Protein AF-A0AAF6ZH14-F1 (afdb_monomer_lite)

Structure (mmCIF, N/CA/C/O backbone):
data_AF-A0AAF6ZH14-F1
#
_entry.id   AF-A0AAF6ZH14-F1
#
loop_
_atom_site.group_PDB
_atom_site.id
_atom_site.type_symbol
_atom_site.label_atom_id
_atom_site.label_alt_id
_atom_site.label_comp_id
_atom_site.label_asym_id
_atom_site.label_entity_id
_atom_site.label_seq_id
_atom_site.pdbx_PDB_ins_code
_atom_site.Cartn_x
_atom_site.Cartn_y
_atom_site.Cartn_z
_atom_site.occupancy
_atom_site.B_iso_or_equiv
_atom_site.auth_seq_id
_atom_site.auth_comp_id
_atom_site.auth_asym_id
_atom_site.auth_atom_id
_atom_site.pdbx_PDB_model_num
ATOM 1 N N . MET A 1 1 ? -45.387 27.036 -34.573 1.00 41.22 1 MET A N 1
ATOM 2 C CA . MET A 1 1 ? -44.735 26.040 -35.444 1.00 41.22 1 MET A CA 1
ATOM 3 C C . MET A 1 1 ? -43.235 26.209 -35.246 1.00 41.22 1 MET A C 1
ATOM 5 O O . MET A 1 1 ? -42.591 26.925 -35.992 1.00 41.22 1 MET A O 1
ATOM 9 N N . GLU A 1 2 ? -42.782 25.961 -34.019 1.00 45.12 2 GLU A N 1
ATOM 10 C CA . GLU A 1 2 ? -42.168 24.693 -33.563 1.00 45.12 2 GLU A CA 1
ATOM 11 C C . GLU A 1 2 ? -40.644 24.872 -33.610 1.00 45.12 2 GLU A C 1
ATOM 13 O O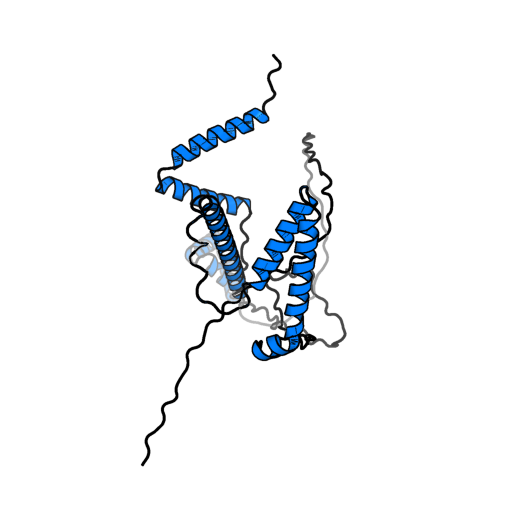 . GLU A 1 2 ? -40.002 24.754 -34.649 1.00 45.12 2 GLU A O 1
ATOM 18 N N . GLY A 1 3 ? -40.114 25.313 -32.466 1.00 43.09 3 GLY A N 1
ATOM 19 C CA . GLY A 1 3 ? -38.703 25.575 -32.231 1.00 43.09 3 GLY A CA 1
ATOM 20 C C . GLY A 1 3 ? -37.950 24.308 -31.832 1.00 43.09 3 GLY A C 1
ATOM 21 O O . GLY A 1 3 ? -38.471 23.427 -31.156 1.00 43.09 3 GLY A O 1
ATOM 22 N N . THR A 1 4 ? -36.693 24.252 -32.250 1.00 56.53 4 THR A N 1
ATOM 23 C CA . THR A 1 4 ? -35.688 23.239 -31.907 1.00 56.53 4 THR A CA 1
ATOM 24 C C . THR A 1 4 ? -35.502 23.057 -30.395 1.00 56.53 4 THR A C 1
ATOM 26 O O . THR A 1 4 ? -35.256 24.055 -29.711 1.00 56.53 4 THR A O 1
ATOM 29 N N . PRO A 1 5 ? -35.475 21.820 -29.861 1.00 56.22 5 PRO A N 1
ATOM 30 C CA . PRO A 1 5 ? -35.006 21.588 -28.503 1.00 56.22 5 PRO A CA 1
ATOM 31 C C . PRO A 1 5 ? -33.485 21.370 -28.463 1.00 56.22 5 PRO A C 1
ATOM 33 O O . PRO A 1 5 ? -32.917 20.526 -29.158 1.00 56.22 5 PRO A O 1
ATOM 36 N N . ALA A 1 6 ? -32.839 22.160 -27.606 1.00 44.19 6 ALA A N 1
ATOM 37 C CA . ALA A 1 6 ? -31.425 22.104 -27.277 1.00 44.19 6 ALA A CA 1
ATOM 38 C C . ALA A 1 6 ? -31.082 20.849 -26.455 1.00 44.19 6 ALA A C 1
ATOM 40 O O . ALA A 1 6 ? -31.742 20.530 -25.465 1.00 44.19 6 ALA A O 1
ATOM 41 N N . ALA A 1 7 ? -30.006 20.163 -26.844 1.00 49.09 7 ALA A N 1
ATOM 42 C CA . ALA A 1 7 ? -29.446 19.037 -26.113 1.00 49.09 7 ALA A CA 1
ATOM 43 C C . ALA A 1 7 ? -28.842 19.507 -24.778 1.00 49.09 7 ALA A C 1
ATOM 45 O O . ALA A 1 7 ? -27.856 20.243 -24.736 1.00 49.09 7 ALA A O 1
ATOM 46 N N . HIS A 1 8 ? -29.448 19.065 -23.678 1.00 49.03 8 HIS A N 1
ATOM 47 C CA . HIS A 1 8 ? -29.004 19.339 -22.319 1.00 49.03 8 HIS A CA 1
ATOM 48 C C . HIS A 1 8 ? -27.893 18.349 -21.935 1.00 49.03 8 HIS A C 1
ATOM 50 O O . HIS A 1 8 ? -28.134 17.159 -21.734 1.00 49.03 8 HIS A O 1
ATOM 56 N N . GLN A 1 9 ? -26.654 18.834 -21.881 1.00 48.19 9 GLN A N 1
ATOM 57 C CA . GLN A 1 9 ? -25.472 18.048 -21.536 1.00 48.19 9 GLN A CA 1
ATOM 58 C C . GLN A 1 9 ? -25.231 18.154 -20.023 1.00 48.19 9 GLN A C 1
ATOM 60 O O . GLN A 1 9 ? -24.859 19.213 -19.522 1.00 48.19 9 GLN A O 1
ATOM 65 N N . GLN A 1 10 ? -25.478 17.074 -19.278 1.00 46.22 10 GLN A N 1
ATOM 66 C CA . GLN A 1 10 ? -25.180 17.028 -17.843 1.00 46.22 10 GLN A CA 1
ATOM 67 C C . GLN A 1 10 ? -23.689 16.728 -17.586 1.00 46.22 10 GLN A C 1
ATOM 69 O O . GLN A 1 10 ? -23.092 15.922 -18.306 1.00 46.22 10 GLN A O 1
ATOM 74 N N . PRO A 1 11 ? -23.068 17.345 -16.561 1.00 46.84 11 PRO A N 1
ATOM 75 C CA . PRO A 1 11 ? -21.650 17.178 -16.263 1.00 46.84 11 PRO A CA 1
ATOM 76 C C . PRO A 1 11 ? -21.336 15.853 -15.550 1.00 46.84 11 PRO A C 1
ATOM 78 O O . PRO A 1 11 ? -22.057 15.394 -14.665 1.00 46.84 11 PRO A O 1
ATOM 81 N N . ALA A 1 12 ? -20.193 15.264 -15.910 1.00 44.09 12 ALA A N 1
ATOM 82 C CA . ALA A 1 12 ? -19.653 14.049 -15.314 1.00 44.09 12 ALA A CA 1
ATOM 83 C C . ALA A 1 12 ? -19.270 14.259 -13.835 1.00 44.09 12 ALA A C 1
ATOM 85 O O . ALA A 1 12 ? -18.277 14.914 -13.515 1.00 44.09 12 ALA A O 1
ATOM 86 N N . GLY A 1 13 ? -20.039 13.657 -12.925 1.00 38.16 13 GLY A N 1
ATOM 87 C CA . GLY A 1 13 ? -19.716 13.581 -11.502 1.00 38.16 13 GLY A CA 1
ATOM 88 C C . GLY A 1 13 ? -18.531 12.648 -11.230 1.00 38.16 13 GLY A C 1
ATOM 89 O O . GLY A 1 13 ? -18.577 11.444 -11.489 1.00 38.16 13 GLY A O 1
ATOM 90 N N . SER A 1 14 ? -17.459 13.196 -10.667 1.00 51.44 14 SER A N 1
ATOM 91 C CA . SER A 1 14 ? -16.259 12.481 -10.235 1.00 51.44 14 SER A CA 1
ATOM 92 C C . SER A 1 14 ? -16.500 11.735 -8.911 1.00 51.44 14 SER A C 1
ATOM 94 O O . SER A 1 14 ? -16.351 12.284 -7.822 1.00 51.44 14 SER A O 1
ATOM 96 N N . ARG A 1 15 ? -16.851 10.440 -8.964 1.00 40.34 15 ARG A N 1
ATOM 97 C CA . ARG A 1 15 ? -16.932 9.605 -7.746 1.00 40.34 15 ARG A CA 1
ATOM 98 C C . ARG A 1 15 ? -15.530 9.194 -7.260 1.00 40.34 15 ARG A C 1
ATOM 100 O O . ARG A 1 15 ? -14.824 8.409 -7.899 1.00 40.34 15 ARG A O 1
ATOM 107 N N . LEU A 1 16 ? -15.148 9.719 -6.091 1.00 43.97 16 LEU A N 1
ATOM 108 C CA . LEU A 1 16 ? -13.983 9.316 -5.296 1.00 43.97 16 LEU A CA 1
ATOM 109 C C . LEU A 1 16 ? -14.004 7.803 -5.010 1.00 43.97 16 LEU A C 1
ATOM 111 O O . LEU A 1 16 ? -14.928 7.287 -4.385 1.00 43.97 16 LEU A O 1
ATOM 115 N N . ARG A 1 17 ? -12.933 7.085 -5.377 1.00 41.03 17 ARG A N 1
ATOM 116 C CA . ARG A 1 17 ? -12.715 5.698 -4.933 1.00 41.03 17 ARG A CA 1
ATOM 117 C C . ARG A 1 17 ? -12.077 5.668 -3.544 1.00 41.03 17 ARG A C 1
ATOM 119 O O . ARG A 1 17 ? -10.867 5.844 -3.405 1.00 41.03 17 ARG A O 1
ATOM 126 N N . CYS A 1 18 ? -12.864 5.321 -2.528 1.00 39.47 18 CYS A N 1
ATOM 127 C CA . CYS A 1 18 ? -12.347 4.838 -1.248 1.00 39.47 18 CYS A CA 1
ATOM 128 C C . CYS A 1 18 ? -11.806 3.408 -1.404 1.00 39.47 18 CYS A C 1
ATOM 130 O O . CYS A 1 18 ? -12.546 2.433 -1.510 1.00 39.47 18 CYS A O 1
ATOM 132 N N . ARG A 1 19 ? -10.478 3.273 -1.408 1.00 41.62 19 ARG A N 1
ATOM 133 C CA . ARG A 1 19 ? -9.769 1.987 -1.421 1.00 41.62 19 ARG A CA 1
ATOM 134 C C . ARG A 1 19 ? -9.785 1.379 -0.009 1.00 41.62 19 ARG A C 1
ATOM 136 O O . ARG A 1 19 ? -8.959 1.747 0.824 1.00 41.62 19 ARG A O 1
ATOM 143 N N . ARG A 1 20 ? -10.687 0.433 0.278 1.00 39.03 20 ARG A N 1
ATOM 144 C CA . ARG A 1 20 ? -10.593 -0.405 1.490 1.00 39.03 20 ARG A CA 1
ATOM 145 C C . ARG A 1 20 ? -9.492 -1.457 1.303 1.00 39.03 20 ARG A C 1
ATOM 147 O O . ARG A 1 20 ? -9.574 -2.312 0.427 1.00 39.03 20 ARG A O 1
ATOM 154 N N . GLN A 1 21 ? -8.438 -1.362 2.115 1.00 44.84 21 GLN A N 1
ATOM 155 C CA . GLN A 1 21 ? -7.392 -2.380 2.234 1.00 44.84 21 GLN A CA 1
ATOM 156 C C . GLN A 1 21 ? -7.932 -3.584 3.010 1.00 44.84 21 GLN A C 1
ATOM 158 O O . GLN A 1 21 ? -8.337 -3.452 4.162 1.00 44.84 21 GLN A O 1
ATOM 163 N N . ALA A 1 22 ? -7.897 -4.763 2.391 1.00 40.75 22 ALA A N 1
ATOM 164 C CA . ALA A 1 22 ? -8.115 -6.028 3.077 1.00 40.75 22 ALA A CA 1
ATOM 165 C C . ALA A 1 22 ? -6.867 -6.397 3.897 1.00 40.75 22 ALA A C 1
ATOM 167 O O . ALA A 1 22 ? -5.770 -6.570 3.361 1.00 40.75 22 ALA A O 1
ATOM 168 N N . PHE A 1 23 ? -7.058 -6.515 5.207 1.00 34.06 23 PHE A N 1
ATOM 169 C CA . PHE A 1 23 ? -6.064 -6.926 6.190 1.00 34.06 23 PHE A CA 1
ATOM 170 C C . PHE A 1 23 ? -5.918 -8.457 6.139 1.00 34.06 23 PHE A C 1
ATOM 172 O O . PHE A 1 23 ? -6.764 -9.187 6.651 1.00 34.06 23 PHE A O 1
ATOM 179 N N . ARG A 1 24 ? -4.867 -8.974 5.490 1.00 44.31 24 ARG A N 1
ATOM 180 C CA . ARG A 1 24 ? -4.516 -10.403 5.565 1.00 44.31 24 ARG A CA 1
ATOM 181 C C . ARG A 1 24 ? -3.611 -10.643 6.777 1.00 44.31 24 ARG A C 1
ATOM 183 O O . ARG A 1 24 ? -2.449 -10.247 6.766 1.00 44.31 24 ARG A O 1
ATOM 190 N N . LYS A 1 25 ? -4.142 -11.315 7.806 1.00 41.72 25 LYS A N 1
ATOM 191 C CA . LYS A 1 25 ? -3.372 -11.918 8.908 1.00 41.72 25 LYS A CA 1
ATOM 192 C C . LYS A 1 25 ? -2.465 -13.019 8.338 1.00 41.72 25 LYS A C 1
ATOM 194 O O . LYS A 1 25 ? -2.953 -14.072 7.939 1.00 41.72 25 LYS A O 1
ATOM 199 N N . GLY A 1 26 ? -1.160 -12.760 8.284 1.00 37.97 26 GLY A N 1
ATOM 200 C CA . GLY A 1 26 ? -0.116 -13.743 7.990 1.00 37.97 26 GLY A CA 1
ATOM 201 C C . GLY A 1 26 ? 0.617 -14.127 9.273 1.00 37.97 26 GLY A C 1
ATOM 202 O O . GLY A 1 26 ? 1.009 -13.254 10.041 1.00 37.97 26 GLY A O 1
ATOM 203 N N . ARG A 1 27 ? 0.722 -15.437 9.502 1.00 41.53 27 ARG A N 1
ATOM 204 C CA . ARG A 1 27 ? 1.285 -16.107 10.680 1.00 41.53 27 ARG A CA 1
ATOM 205 C C . ARG A 1 27 ? 2.761 -15.752 10.903 1.00 41.53 27 ARG A C 1
ATOM 207 O O . ARG A 1 27 ? 3.502 -15.540 9.947 1.00 41.53 27 ARG A O 1
ATOM 214 N N . GLY A 1 28 ? 3.148 -15.692 12.177 1.00 38.22 28 GLY A N 1
ATOM 215 C CA . GLY A 1 28 ? 4.494 -15.373 12.639 1.00 38.22 28 GLY A CA 1
ATOM 216 C C . GLY A 1 28 ? 5.536 -16.418 12.245 1.00 38.22 28 GLY A C 1
ATOM 217 O O . GLY A 1 28 ? 5.298 -17.618 12.347 1.00 38.22 28 GLY A O 1
ATOM 218 N N . GLY A 1 29 ? 6.697 -15.924 11.822 1.00 35.06 29 GLY A N 1
ATOM 219 C CA . GLY A 1 29 ? 7.949 -16.664 11.749 1.00 35.06 29 GLY A CA 1
ATOM 220 C C . GLY A 1 29 ? 8.995 -15.919 12.574 1.00 35.06 29 GLY A C 1
ATOM 221 O O . GLY A 1 29 ? 9.196 -14.719 12.376 1.00 35.06 29 GLY A O 1
ATOM 222 N N . SER A 1 30 ? 9.606 -16.620 13.526 1.00 43.81 30 SER A N 1
ATOM 223 C CA . SER A 1 30 ? 10.710 -16.148 14.364 1.00 43.81 30 SER A CA 1
ATOM 224 C C . SER A 1 30 ? 11.926 -15.733 13.523 1.00 43.81 30 SER A C 1
ATOM 226 O O . SER A 1 30 ? 12.295 -16.468 12.608 1.00 43.81 30 SER A O 1
ATOM 228 N N . PRO A 1 31 ? 12.614 -14.623 13.839 1.00 41.94 31 PRO A N 1
ATOM 229 C CA . PRO A 1 31 ? 13.931 -14.349 13.289 1.00 41.94 31 PRO A CA 1
ATOM 230 C C . PRO A 1 31 ? 15.001 -15.004 14.171 1.00 41.94 31 PRO A C 1
ATOM 232 O O . PRO A 1 31 ? 15.309 -14.529 15.262 1.00 41.94 31 PRO A O 1
ATOM 235 N N . CYS A 1 32 ? 15.575 -16.103 13.687 1.00 36.56 32 CYS A N 1
ATOM 236 C CA . CYS A 1 32 ? 16.833 -16.648 14.185 1.00 36.56 32 CYS A CA 1
ATOM 237 C C . CYS A 1 32 ? 17.971 -15.646 13.923 1.00 36.56 32 CYS A C 1
ATOM 239 O O . CYS A 1 32 ? 18.154 -15.165 12.801 1.00 36.56 32 CYS A O 1
ATOM 241 N N . GLY A 1 33 ? 18.700 -15.303 14.987 1.00 37.78 33 GLY A N 1
ATOM 242 C CA . GLY A 1 33 ? 19.835 -14.389 14.965 1.00 37.78 33 GLY A CA 1
ATOM 243 C C . GLY A 1 33 ? 21.015 -14.980 14.202 1.00 37.78 33 GLY A C 1
ATOM 244 O O . GLY A 1 33 ? 21.545 -16.021 14.575 1.00 37.78 33 GLY A O 1
ATOM 245 N N . GLY A 1 34 ? 21.431 -14.295 13.139 1.00 32.91 34 GLY A N 1
ATOM 246 C CA . GLY A 1 34 ? 22.720 -14.510 12.494 1.00 32.91 34 GLY A CA 1
ATOM 247 C C . GLY A 1 34 ? 23.722 -13.508 13.047 1.00 32.91 34 GLY A C 1
ATOM 248 O O . GLY A 1 34 ? 23.681 -12.328 12.697 1.00 32.91 34 GLY A O 1
ATOM 249 N N . SER A 1 35 ? 24.593 -13.973 13.935 1.00 40.44 35 SER A N 1
ATOM 250 C CA . SER A 1 35 ? 25.760 -13.233 14.402 1.00 40.44 35 SER A CA 1
ATOM 251 C C . SER A 1 35 ? 26.723 -13.019 13.234 1.00 40.44 35 SER A C 1
ATOM 253 O O . SER A 1 35 ? 27.179 -13.970 12.605 1.00 40.44 35 SER A O 1
ATOM 255 N N . ASN A 1 36 ? 27.032 -11.755 12.945 1.00 37.94 36 ASN A N 1
ATOM 256 C CA . ASN A 1 36 ? 28.113 -11.377 12.044 1.00 37.94 36 ASN A CA 1
ATOM 257 C C . ASN A 1 36 ? 29.450 -11.714 12.717 1.00 37.94 36 ASN A C 1
ATOM 259 O O . ASN A 1 36 ? 29.858 -11.009 13.638 1.00 37.94 36 ASN A O 1
ATOM 263 N N . ALA A 1 37 ? 30.132 -12.757 12.250 1.00 38.47 37 ALA A N 1
ATOM 264 C CA . ALA A 1 37 ? 31.535 -12.993 12.563 1.00 38.47 37 ALA A CA 1
ATOM 265 C C . ALA A 1 37 ? 32.387 -12.453 11.407 1.00 38.47 37 ALA A C 1
ATOM 267 O O . ALA A 1 37 ? 32.427 -13.015 10.315 1.00 38.47 37 ALA A O 1
ATOM 268 N N . ILE A 1 38 ? 33.022 -11.310 11.653 1.00 40.78 38 ILE A N 1
ATOM 269 C CA . ILE A 1 38 ? 34.123 -10.785 10.849 1.00 40.78 38 ILE A CA 1
ATOM 270 C C . ILE A 1 38 ? 35.386 -11.441 11.406 1.00 40.78 38 ILE A C 1
ATOM 272 O O . ILE A 1 38 ? 35.792 -11.125 12.520 1.00 40.78 38 ILE A O 1
ATOM 276 N N . SER A 1 39 ? 35.999 -12.346 10.647 1.00 35.41 39 SER A N 1
ATOM 277 C CA . SER A 1 39 ? 37.343 -12.858 10.922 1.00 35.41 39 SER A CA 1
ATOM 278 C C . SER A 1 39 ? 38.312 -12.291 9.885 1.00 35.41 39 SER A C 1
ATOM 280 O O . SER A 1 39 ? 38.434 -12.797 8.772 1.00 35.41 39 SER A O 1
ATOM 282 N N . PHE A 1 40 ? 38.971 -11.200 10.264 1.00 36.16 40 PHE A N 1
ATOM 283 C CA . PHE A 1 40 ? 40.226 -10.743 9.677 1.00 36.16 40 PHE A CA 1
ATOM 284 C C . PHE A 1 40 ? 41.349 -11.498 10.385 1.00 36.16 40 PHE A C 1
ATOM 286 O O . PHE A 1 40 ? 41.521 -11.233 11.565 1.00 36.16 40 PHE A O 1
ATOM 293 N N . LEU A 1 41 ? 42.101 -12.369 9.702 1.00 37.34 41 LEU A N 1
ATOM 294 C CA . LEU A 1 41 ? 43.506 -12.676 10.015 1.00 37.34 41 LEU A CA 1
ATOM 295 C C . LEU A 1 41 ? 44.215 -13.249 8.768 1.00 37.34 41 LEU A C 1
ATOM 297 O O . LEU A 1 41 ? 43.954 -14.364 8.337 1.00 37.34 41 LEU A O 1
ATOM 301 N N . TYR A 1 42 ? 45.037 -12.387 8.165 1.00 36.69 42 TYR A N 1
ATOM 302 C CA . TYR A 1 42 ? 46.433 -12.578 7.745 1.00 36.69 42 TYR A CA 1
ATOM 303 C C . TYR A 1 42 ? 46.931 -13.981 7.338 1.00 36.69 42 TYR A C 1
ATOM 305 O O . TYR A 1 42 ? 47.044 -14.834 8.206 1.00 36.69 42 TYR A O 1
ATOM 313 N N . THR A 1 43 ? 47.405 -14.135 6.087 1.00 40.53 43 THR A N 1
ATOM 314 C CA . THR A 1 43 ? 48.659 -14.858 5.749 1.00 40.53 43 THR A CA 1
ATOM 315 C C . THR A 1 43 ? 49.136 -14.596 4.306 1.00 40.53 43 THR A C 1
ATOM 317 O O . THR A 1 43 ? 48.397 -14.833 3.354 1.00 40.53 43 THR A O 1
ATOM 320 N N . ALA A 1 44 ? 50.410 -14.196 4.206 1.00 38.09 44 ALA A N 1
ATOM 321 C CA . ALA A 1 44 ? 51.438 -14.596 3.231 1.00 38.09 44 ALA A CA 1
ATOM 322 C C . ALA A 1 44 ? 51.297 -14.264 1.726 1.00 38.09 44 ALA A C 1
ATOM 324 O O . ALA A 1 44 ? 50.755 -15.002 0.910 1.00 38.09 44 ALA A O 1
ATOM 325 N N . GLU A 1 45 ? 51.945 -13.154 1.385 1.00 36.72 45 GLU A N 1
ATOM 326 C CA . GLU A 1 45 ? 52.946 -12.975 0.325 1.00 36.72 45 GLU A CA 1
ATOM 327 C C . GLU A 1 45 ? 53.568 -14.260 -0.278 1.00 36.72 45 GLU A C 1
ATOM 329 O O . GLU A 1 45 ? 54.202 -15.052 0.418 1.00 36.72 45 GLU A O 1
ATOM 334 N N . ALA A 1 46 ? 53.456 -14.424 -1.602 1.00 36.53 46 ALA A N 1
ATOM 335 C CA . ALA A 1 46 ? 54.317 -15.304 -2.395 1.00 36.53 46 ALA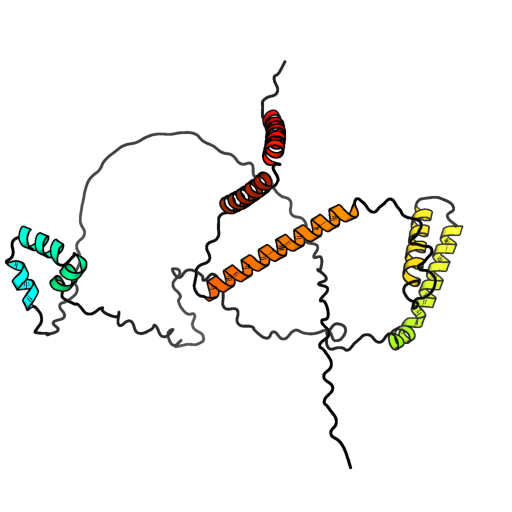 A CA 1
ATOM 336 C C . ALA A 1 46 ? 54.464 -14.768 -3.832 1.00 36.53 46 ALA A C 1
ATOM 338 O O . ALA A 1 46 ? 53.571 -14.897 -4.669 1.00 36.53 46 ALA A O 1
ATOM 339 N N . MET A 1 47 ? 55.625 -14.178 -4.126 1.00 37.97 47 MET A N 1
ATOM 340 C CA . MET A 1 47 ? 56.120 -14.016 -5.492 1.00 37.97 47 MET A CA 1
ATOM 341 C C . MET A 1 47 ? 56.575 -15.374 -6.044 1.00 37.97 47 MET A C 1
ATOM 343 O O . MET A 1 47 ? 57.383 -16.050 -5.405 1.00 37.97 47 MET A O 1
ATOM 347 N N . ARG A 1 48 ? 56.185 -15.715 -7.282 1.00 39.69 48 ARG A N 1
ATOM 348 C CA . ARG A 1 48 ? 57.111 -16.334 -8.248 1.00 39.69 48 ARG A CA 1
ATOM 349 C C . ARG A 1 48 ? 56.606 -16.292 -9.696 1.00 39.69 48 ARG A C 1
ATOM 351 O O . ARG A 1 48 ? 55.455 -16.582 -9.993 1.00 39.69 48 ARG A O 1
ATOM 358 N N . ARG A 1 49 ? 57.547 -15.917 -10.566 1.00 35.81 49 ARG A N 1
ATOM 359 C CA . ARG A 1 49 ? 57.562 -15.941 -12.037 1.00 35.81 49 ARG A CA 1
ATOM 360 C C . ARG A 1 49 ? 57.485 -17.367 -12.612 1.00 35.81 49 ARG A C 1
ATOM 362 O O . ARG A 1 49 ? 58.150 -18.248 -12.079 1.00 35.81 49 ARG A O 1
ATOM 369 N N . ALA A 1 50 ? 56.828 -17.510 -13.766 1.00 33.59 50 ALA A N 1
ATOM 370 C CA . ALA A 1 50 ? 57.165 -18.378 -14.918 1.00 33.59 50 ALA A CA 1
ATOM 371 C C . ALA A 1 50 ? 56.196 -17.972 -16.059 1.00 33.59 50 ALA A C 1
ATOM 373 O O . ALA A 1 50 ? 54.996 -17.914 -15.822 1.00 33.59 50 ALA A O 1
ATOM 374 N N . SER A 1 51 ? 56.587 -17.406 -17.207 1.00 32.88 51 SER A N 1
ATOM 375 C CA . SER A 1 51 ? 57.420 -17.895 -18.323 1.00 32.88 51 SER A CA 1
ATOM 376 C C . SER A 1 51 ? 56.912 -19.178 -19.001 1.00 32.88 51 SER A C 1
ATOM 378 O O . SER A 1 51 ? 57.075 -20.265 -18.466 1.00 32.88 51 SER A O 1
ATOM 380 N N . SER A 1 52 ? 56.354 -18.983 -20.206 1.00 32.44 52 SER A N 1
ATOM 381 C CA . SER A 1 52 ? 56.509 -19.768 -21.449 1.00 32.44 52 SER A CA 1
ATOM 382 C C . SER A 1 52 ? 56.337 -21.298 -21.451 1.00 32.44 52 SER A C 1
ATOM 384 O O . SER A 1 52 ? 57.199 -22.021 -20.964 1.00 32.44 52 SER A O 1
ATOM 386 N N . CYS A 1 53 ? 55.340 -21.777 -22.203 1.00 29.83 53 CYS A N 1
ATOM 387 C CA . CYS A 1 53 ? 55.484 -22.662 -23.384 1.00 29.83 53 CYS A CA 1
ATOM 388 C C . CYS A 1 53 ? 54.095 -22.843 -24.046 1.00 29.83 53 CYS A C 1
ATOM 390 O O . CYS A 1 53 ? 53.095 -22.947 -23.347 1.00 29.83 53 CYS A O 1
ATOM 392 N N . GLY A 1 54 ? 53.969 -22.592 -25.357 1.00 28.36 54 GLY A N 1
ATOM 393 C CA . GLY A 1 54 ? 53.760 -23.634 -26.383 1.00 28.36 54 GLY A CA 1
ATOM 394 C C . GLY A 1 54 ? 52.264 -23.970 -26.514 1.00 28.36 54 GLY A C 1
ATOM 395 O O . GLY A 1 54 ? 51.671 -24.490 -25.586 1.00 28.36 54 GLY A O 1
ATOM 396 N N . GLY A 1 55 ? 51.536 -23.586 -27.562 1.00 28.02 55 GLY A N 1
ATOM 397 C CA . GLY A 1 55 ? 51.771 -23.946 -28.958 1.00 28.02 55 GLY A CA 1
ATOM 398 C C . GLY A 1 55 ? 50.785 -25.058 -29.339 1.00 28.02 55 GLY A C 1
ATOM 399 O O . GLY A 1 55 ? 51.032 -26.217 -29.035 1.00 28.02 55 GLY A O 1
ATOM 400 N N . ALA A 1 56 ? 49.664 -24.706 -29.977 1.00 30.50 56 ALA A N 1
ATOM 401 C CA . ALA A 1 56 ? 48.776 -25.661 -30.641 1.00 30.50 56 ALA A CA 1
ATOM 402 C C . ALA A 1 56 ? 48.196 -25.022 -31.910 1.00 30.50 56 ALA A C 1
ATOM 404 O O . ALA A 1 56 ? 47.395 -24.089 -31.867 1.00 30.50 56 ALA A O 1
ATOM 405 N N . VAL A 1 57 ? 48.695 -25.534 -33.029 1.00 30.80 57 VAL A N 1
ATOM 406 C CA . VAL A 1 57 ? 48.336 -25.295 -34.427 1.00 30.80 57 VAL A CA 1
ATOM 407 C C . VAL A 1 57 ? 47.332 -26.367 -34.855 1.00 30.80 57 VAL A C 1
ATOM 409 O O . VAL A 1 57 ? 47.606 -27.542 -34.640 1.00 30.80 57 VAL A O 1
ATOM 412 N N . ALA A 1 58 ? 46.205 -25.961 -35.448 1.00 29.75 58 ALA A N 1
ATOM 413 C CA . ALA A 1 58 ? 45.327 -26.709 -36.372 1.00 29.75 58 ALA A CA 1
ATOM 414 C C . ALA A 1 58 ? 44.046 -25.866 -36.567 1.00 29.75 58 ALA A C 1
ATOM 416 O O . ALA A 1 58 ? 43.480 -25.397 -35.587 1.00 29.75 58 ALA A O 1
ATOM 417 N N . GLY A 1 59 ? 43.505 -25.589 -37.749 1.00 27.17 59 GLY A N 1
ATOM 418 C CA . GLY A 1 59 ? 43.817 -25.988 -39.111 1.00 27.17 59 GLY A CA 1
ATOM 419 C C . GLY A 1 59 ? 42.978 -25.131 -40.075 1.00 27.17 59 GLY A C 1
ATOM 420 O O . GLY A 1 59 ? 42.052 -24.430 -39.663 1.00 27.17 59 GLY A O 1
ATOM 421 N N . SER A 1 60 ? 43.369 -25.159 -41.343 1.00 33.25 60 SER A N 1
ATOM 422 C CA . SER A 1 60 ? 42.829 -24.417 -42.485 1.00 33.25 60 SER A CA 1
ATOM 423 C C . SER A 1 60 ? 41.303 -24.483 -42.648 1.00 33.25 60 SER A C 1
ATOM 425 O O . SER A 1 60 ? 40.708 -25.534 -42.410 1.00 33.25 60 SER A O 1
ATOM 427 N N . PRO A 1 61 ? 40.684 -23.445 -43.238 1.00 35.06 61 PRO A N 1
ATOM 428 C CA . PRO A 1 61 ? 39.556 -23.641 -44.127 1.00 35.06 61 PRO A CA 1
ATOM 429 C C . PRO A 1 61 ? 39.943 -23.251 -45.556 1.00 35.06 61 PRO A C 1
ATOM 431 O O . PRO A 1 61 ? 40.276 -22.106 -45.841 1.00 35.06 61 PRO A O 1
ATOM 434 N N . SER A 1 62 ? 39.913 -24.283 -46.396 1.00 29.70 62 SER A N 1
ATOM 435 C CA . SER A 1 62 ? 39.527 -24.324 -47.805 1.00 29.70 62 SER A CA 1
ATOM 436 C C . SER A 1 62 ? 39.499 -23.005 -48.575 1.00 29.70 62 SER A C 1
ATOM 438 O O . SER A 1 62 ? 38.687 -22.118 -48.310 1.00 29.70 62 SER A O 1
ATOM 440 N N . GLU A 1 63 ? 40.320 -22.974 -49.620 1.00 29.25 63 GLU A N 1
ATOM 441 C CA . GLU A 1 63 ? 40.195 -22.065 -50.747 1.00 29.25 63 GLU A CA 1
ATOM 442 C C . GLU A 1 63 ? 38.766 -22.092 -51.300 1.00 29.25 63 GLU A C 1
ATOM 444 O O . GLU A 1 63 ? 38.250 -23.137 -51.699 1.00 29.25 63 GLU A O 1
ATOM 449 N N . ALA A 1 64 ? 38.133 -20.924 -51.309 1.00 31.38 64 ALA A N 1
ATOM 450 C CA . ALA A 1 64 ? 37.062 -20.603 -52.230 1.00 31.38 64 ALA A CA 1
ATOM 451 C C . ALA A 1 64 ? 37.647 -19.561 -53.183 1.00 31.38 64 ALA A C 1
ATOM 453 O O . ALA A 1 64 ? 37.856 -18.410 -52.802 1.00 31.38 64 ALA A O 1
ATOM 454 N N . GLN A 1 65 ? 37.980 -20.008 -54.391 1.00 34.44 65 GLN A N 1
ATOM 455 C CA . GLN A 1 65 ? 38.202 -19.127 -55.525 1.00 34.44 65 GLN A CA 1
ATOM 456 C C . GLN A 1 65 ? 36.842 -18.521 -55.882 1.00 34.44 65 GLN A C 1
ATOM 458 O O . GLN A 1 65 ? 35.936 -19.241 -56.295 1.00 34.44 65 GLN A O 1
ATOM 463 N N . ASP A 1 66 ? 36.695 -17.218 -55.678 1.00 29.03 66 ASP A N 1
ATOM 464 C CA . ASP A 1 66 ? 35.643 -16.422 -56.301 1.00 29.03 66 ASP A CA 1
ATOM 465 C C . ASP A 1 66 ? 36.346 -15.272 -57.014 1.00 29.03 66 ASP A C 1
ATOM 467 O O . ASP A 1 66 ? 37.029 -14.453 -56.393 1.00 29.03 66 ASP A O 1
ATOM 471 N N . GLY A 1 67 ? 36.285 -15.318 -58.342 1.00 41.53 67 GLY A N 1
ATOM 472 C CA . GLY A 1 67 ? 36.911 -14.355 -59.228 1.00 41.53 67 GLY A CA 1
ATOM 473 C C . GLY A 1 67 ? 36.164 -13.032 -59.172 1.00 41.53 67 GLY A C 1
ATOM 474 O O . GLY A 1 67 ? 35.020 -12.936 -59.606 1.00 41.53 67 GLY A O 1
ATOM 475 N N . GLY A 1 68 ? 36.846 -12.011 -58.671 1.00 31.59 68 GLY A N 1
ATOM 476 C CA . GLY A 1 68 ? 36.494 -10.613 -58.857 1.00 31.59 68 GLY A CA 1
ATOM 477 C C . GLY A 1 68 ? 37.775 -9.854 -59.151 1.00 31.59 68 GLY A C 1
ATOM 478 O O . GLY A 1 68 ? 38.516 -9.513 -58.233 1.00 31.59 68 GLY A O 1
ATOM 479 N N . GLU A 1 69 ? 38.074 -9.673 -60.433 1.00 39.81 69 GLU A N 1
ATOM 480 C CA . GLU A 1 69 ? 39.098 -8.736 -60.875 1.00 39.81 69 GLU A CA 1
ATOM 481 C C . GLU A 1 69 ? 38.568 -7.300 -60.713 1.00 39.81 69 GLU A C 1
ATOM 483 O O . GLU A 1 69 ? 37.394 -7.033 -60.970 1.00 39.81 69 GLU A O 1
ATOM 488 N N . ASP A 1 70 ? 39.492 -6.416 -60.326 1.00 46.31 70 ASP A N 1
ATOM 489 C CA . ASP A 1 70 ? 39.433 -4.945 -60.331 1.00 46.31 70 ASP A CA 1
ATOM 490 C C . ASP A 1 70 ? 38.932 -4.190 -59.072 1.00 46.31 70 ASP A C 1
ATOM 492 O O . ASP A 1 70 ? 37.784 -3.757 -59.003 1.00 46.31 70 ASP A O 1
ATOM 496 N N . ASP A 1 71 ? 39.852 -3.963 -58.110 1.00 46.38 71 ASP A N 1
ATOM 497 C CA . ASP A 1 71 ? 40.064 -2.665 -57.412 1.00 46.38 71 ASP A CA 1
ATOM 498 C C . ASP A 1 71 ? 41.330 -2.619 -56.504 1.00 46.38 71 ASP A C 1
ATOM 500 O O . ASP A 1 71 ? 41.359 -2.002 -55.438 1.00 46.38 71 ASP A O 1
ATOM 504 N N . GLY A 1 72 ? 42.438 -3.252 -56.914 1.00 50.81 72 GLY A N 1
ATOM 505 C CA . GLY A 1 72 ? 43.680 -3.341 -56.119 1.00 50.81 72 GLY A CA 1
ATOM 506 C C . GLY A 1 72 ? 44.698 -2.198 -56.279 1.00 50.81 72 GLY A C 1
ATOM 507 O O . GLY A 1 72 ? 45.794 -2.297 -55.727 1.00 50.81 72 GLY A O 1
ATOM 508 N N . SER A 1 73 ? 44.389 -1.135 -57.031 1.00 51.06 73 SER A N 1
ATOM 509 C CA . SER A 1 73 ? 45.414 -0.192 -57.526 1.00 51.06 73 SER A CA 1
ATOM 510 C C . SER A 1 73 ? 46.136 0.593 -56.418 1.00 51.06 73 SER A C 1
ATOM 512 O O . SER A 1 73 ? 47.357 0.686 -56.423 1.00 51.06 73 SER A O 1
ATOM 514 N N . LEU A 1 74 ? 45.426 1.091 -55.400 1.00 57.41 74 LEU A N 1
ATOM 515 C CA . LEU A 1 74 ? 46.019 2.029 -54.429 1.00 57.41 74 LEU A CA 1
ATOM 516 C C . LEU A 1 74 ? 46.890 1.373 -53.347 1.00 57.41 74 LEU A C 1
ATOM 518 O O . LEU A 1 74 ? 47.753 2.021 -52.752 1.00 57.41 74 LEU A O 1
ATOM 522 N N . ARG A 1 75 ? 46.681 0.083 -53.058 1.00 63.09 75 ARG A N 1
ATOM 523 C CA . ARG A 1 75 ? 47.439 -0.616 -52.007 1.00 63.09 75 ARG A CA 1
ATOM 524 C C . ARG A 1 75 ? 48.874 -0.909 -52.464 1.00 63.09 75 ARG A C 1
ATOM 526 O O . ARG A 1 75 ? 49.794 -0.808 -51.652 1.00 63.09 75 ARG A O 1
ATOM 533 N N . ASN A 1 76 ? 49.067 -1.172 -53.758 1.00 64.38 76 ASN A N 1
ATOM 534 C CA . ASN A 1 76 ? 50.393 -1.280 -54.372 1.00 64.38 76 ASN A CA 1
ATOM 535 C C . ASN A 1 76 ? 51.108 0.079 -54.439 1.00 64.38 76 ASN A C 1
ATOM 537 O O . ASN A 1 76 ? 52.288 0.143 -54.105 1.00 64.38 76 ASN A O 1
ATOM 541 N N . ASP A 1 77 ? 50.395 1.167 -54.747 1.00 65.50 77 ASP A N 1
ATOM 542 C CA . ASP A 1 77 ? 50.979 2.518 -54.816 1.00 65.50 77 ASP A CA 1
ATOM 543 C C . ASP A 1 77 ? 51.517 2.995 -53.454 1.00 65.50 77 ASP A C 1
ATOM 545 O O . ASP A 1 77 ? 52.605 3.562 -53.360 1.00 65.50 77 ASP A O 1
ATOM 549 N N . THR A 1 78 ? 50.812 2.684 -52.359 1.00 66.94 78 THR A N 1
ATOM 550 C CA . THR A 1 78 ? 51.284 2.999 -50.992 1.00 66.94 78 THR A CA 1
ATOM 551 C C . THR A 1 78 ? 52.437 2.116 -50.502 1.00 66.94 78 THR A C 1
ATOM 553 O O . THR A 1 78 ? 53.050 2.430 -49.485 1.00 66.94 78 THR A O 1
ATOM 556 N N . SER A 1 79 ? 52.755 1.021 -51.202 1.00 73.38 79 SER A N 1
ATOM 557 C CA . SER A 1 79 ? 53.804 0.077 -50.782 1.00 73.38 79 SER A CA 1
ATOM 558 C C . SER A 1 79 ? 55.222 0.552 -51.125 1.00 73.38 79 SER A C 1
ATOM 560 O O . SER A 1 79 ? 56.186 0.035 -50.565 1.00 73.38 79 SER A O 1
ATOM 562 N N . HIS A 1 80 ? 55.353 1.545 -52.012 1.00 77.81 80 HIS A N 1
ATOM 563 C CA . HIS A 1 80 ? 56.635 2.136 -52.409 1.00 77.81 80 HIS A CA 1
ATOM 564 C C . HIS A 1 80 ? 57.021 3.404 -51.622 1.00 77.81 80 HIS A C 1
ATOM 566 O O . HIS A 1 80 ? 58.130 3.901 -51.808 1.00 77.81 80 HIS A O 1
ATOM 572 N N . MET A 1 81 ? 56.148 3.926 -50.751 1.00 78.12 81 MET A N 1
ATOM 573 C CA . MET A 1 81 ? 56.420 5.133 -49.957 1.00 78.12 81 MET A CA 1
ATOM 574 C C . MET A 1 81 ? 57.178 4.807 -48.673 1.00 78.12 81 MET A C 1
ATOM 576 O O . MET A 1 81 ? 56.949 3.774 -48.037 1.00 78.12 81 MET A O 1
ATOM 580 N N . SER A 1 82 ? 58.092 5.695 -48.286 1.00 88.56 82 SER A N 1
ATOM 581 C CA . SER A 1 82 ? 58.862 5.530 -47.055 1.00 88.56 82 SER A CA 1
ATOM 582 C C . SER A 1 82 ? 57.946 5.596 -45.825 1.00 88.56 82 SER A C 1
ATOM 584 O O . SER A 1 82 ? 56.879 6.209 -45.839 1.00 88.56 82 SER A O 1
ATOM 586 N N . PHE A 1 83 ? 58.344 4.953 -44.723 1.00 81.62 83 PHE A N 1
ATOM 587 C CA . PHE A 1 83 ? 57.536 4.942 -43.496 1.00 81.62 83 PHE A CA 1
ATOM 588 C C . PHE A 1 83 ? 57.258 6.356 -42.957 1.00 81.62 83 PHE A C 1
ATOM 590 O O . PHE A 1 83 ? 56.192 6.603 -42.391 1.00 81.62 83 PHE A O 1
ATOM 597 N N . GLU A 1 84 ? 58.204 7.273 -43.163 1.00 88.12 84 GLU A N 1
ATOM 598 C CA . GLU A 1 84 ? 58.076 8.685 -42.806 1.00 88.12 84 GLU A CA 1
ATOM 599 C C . GLU A 1 84 ? 56.961 9.363 -43.614 1.00 88.12 84 GLU A C 1
ATOM 601 O O . GLU A 1 84 ? 56.040 9.924 -43.019 1.00 88.12 84 GLU A O 1
ATOM 606 N N . GLU A 1 85 ? 56.937 9.176 -44.938 1.00 87.50 85 GLU A N 1
ATOM 607 C CA . GLU A 1 85 ? 55.864 9.682 -45.807 1.00 87.50 85 GLU A CA 1
ATOM 608 C C . GLU A 1 85 ? 54.489 9.106 -45.443 1.00 87.50 85 GLU A C 1
ATOM 610 O O . GLU A 1 85 ? 53.492 9.826 -45.469 1.00 87.50 85 GLU A O 1
ATOM 615 N N . LEU A 1 86 ? 54.404 7.829 -45.049 1.00 87.69 86 LEU A N 1
ATOM 616 C CA . LEU A 1 86 ? 53.135 7.219 -44.623 1.00 87.69 86 LEU A CA 1
ATOM 617 C C . LEU A 1 86 ? 52.600 7.834 -43.319 1.00 87.69 86 LEU A C 1
ATOM 619 O O . LEU A 1 86 ? 51.383 7.972 -43.146 1.00 87.69 86 LEU A O 1
ATOM 623 N N . LEU A 1 87 ? 53.492 8.207 -42.398 1.00 88.25 87 LEU A N 1
ATOM 624 C CA . LEU A 1 87 ? 53.129 8.844 -41.133 1.00 88.25 87 LEU A CA 1
ATOM 625 C C . LEU A 1 87 ? 52.701 10.304 -41.344 1.00 88.25 87 LEU A C 1
ATOM 627 O O . LEU A 1 87 ? 51.715 10.755 -40.753 1.00 88.25 87 LEU A O 1
ATOM 631 N N . GLU A 1 88 ? 53.391 11.024 -42.228 1.00 89.50 88 GLU A N 1
ATOM 632 C CA . GLU A 1 88 ? 53.038 12.389 -42.623 1.00 89.50 88 GLU A CA 1
ATOM 633 C C . GLU A 1 88 ? 51.710 12.448 -43.376 1.00 89.50 88 GLU A C 1
ATOM 635 O O . GLU A 1 88 ? 50.854 13.278 -43.055 1.00 89.50 88 GLU A O 1
ATOM 640 N N . LEU A 1 89 ? 51.464 11.503 -44.284 1.00 85.19 89 LEU A N 1
ATOM 641 C CA . LEU A 1 89 ? 50.179 11.373 -44.963 1.00 85.19 89 LEU A CA 1
ATOM 642 C C . LEU A 1 89 ? 49.049 11.128 -43.949 1.00 85.19 89 LEU A C 1
ATOM 644 O O . LEU A 1 89 ? 48.001 11.774 -44.006 1.00 85.19 89 LEU A O 1
ATOM 648 N N . GLN A 1 90 ? 49.269 10.246 -42.965 1.00 88.19 90 GLN A N 1
ATOM 649 C CA . GLN A 1 90 ? 48.302 9.967 -41.900 1.00 88.19 90 GLN A CA 1
ATOM 650 C C . GLN A 1 90 ? 48.010 11.198 -41.023 1.00 88.19 90 GLN A C 1
ATOM 652 O O . GLN A 1 90 ? 46.870 11.367 -40.571 1.00 88.19 90 GLN A O 1
ATOM 657 N N . SER A 1 91 ? 49.015 12.044 -40.789 1.00 86.44 91 SER A N 1
ATOM 658 C CA . SER A 1 91 ? 48.894 13.319 -40.074 1.00 86.44 91 SER A CA 1
ATOM 659 C C . SER A 1 91 ? 48.050 14.330 -40.860 1.00 86.44 91 SER A C 1
ATOM 661 O O . SER A 1 91 ? 47.127 14.926 -40.301 1.00 86.44 91 SER A O 1
ATOM 663 N N . GLN A 1 92 ? 48.294 14.457 -42.168 1.00 86.75 92 GLN A N 1
ATOM 664 C CA . GLN A 1 92 ? 47.625 15.431 -43.036 1.00 86.75 92 GLN A CA 1
ATOM 665 C C . GLN A 1 92 ? 46.166 15.070 -43.344 1.00 86.75 92 GLN A C 1
ATOM 667 O O . GLN A 1 92 ? 45.273 15.898 -43.167 1.00 86.75 92 GLN A O 1
ATOM 672 N N . VAL A 1 93 ? 45.895 13.836 -43.788 1.00 85.50 93 VAL A N 1
ATOM 673 C CA . VAL A 1 93 ? 44.525 13.413 -44.148 1.00 85.50 93 VAL A CA 1
ATOM 674 C C . VAL A 1 93 ? 43.715 12.929 -42.939 1.00 85.50 93 VAL A C 1
ATOM 676 O O . VAL A 1 93 ? 42.492 12.791 -43.002 1.00 85.50 93 VAL A O 1
ATOM 679 N N . GLY A 1 94 ? 44.390 12.668 -41.817 1.00 87.94 94 GLY A N 1
ATOM 680 C CA . GLY A 1 94 ? 43.813 12.130 -40.593 1.00 87.94 94 GLY A CA 1
ATOM 681 C C . GLY A 1 94 ? 43.676 10.601 -40.597 1.00 87.94 94 GLY A C 1
ATOM 682 O O . GLY A 1 94 ? 43.317 9.960 -41.588 1.00 87.94 94 GLY A O 1
ATOM 683 N N . THR A 1 95 ? 43.881 9.995 -39.423 1.00 84.62 95 THR A N 1
ATOM 684 C CA . THR A 1 95 ? 43.947 8.530 -39.225 1.00 84.62 95 THR A CA 1
ATOM 685 C C . THR A 1 95 ? 42.720 7.759 -39.725 1.00 84.62 95 THR A C 1
ATOM 687 O O . THR A 1 95 ? 42.844 6.608 -40.144 1.00 84.62 95 THR A O 1
ATOM 690 N N . LYS A 1 96 ? 41.528 8.370 -39.696 1.00 80.38 96 LYS A N 1
ATOM 691 C CA . LYS A 1 96 ? 40.270 7.738 -40.128 1.00 80.38 96 LYS A CA 1
ATOM 692 C C . LYS A 1 96 ? 40.114 7.700 -41.647 1.00 80.38 96 LYS A C 1
ATOM 694 O O . LYS A 1 96 ? 39.633 6.690 -42.150 1.00 80.38 96 LYS A O 1
ATOM 699 N N . ALA A 1 97 ? 40.510 8.761 -42.349 1.00 81.88 97 ALA A N 1
ATOM 700 C CA . ALA A 1 97 ? 40.453 8.814 -43.808 1.00 81.88 97 ALA A CA 1
ATOM 701 C C . ALA A 1 97 ? 41.582 7.977 -44.419 1.00 81.88 97 ALA A C 1
ATOM 703 O O . ALA A 1 97 ? 41.312 7.142 -45.275 1.00 81.88 97 ALA A O 1
ATOM 704 N N . TYR A 1 98 ? 42.805 8.082 -43.880 1.00 83.31 98 TYR A N 1
ATOM 705 C CA . TYR A 1 98 ? 43.936 7.239 -44.284 1.00 83.31 98 TYR A CA 1
ATOM 706 C C . TYR A 1 98 ? 43.603 5.745 -44.180 1.00 83.31 98 TYR A C 1
ATOM 708 O O . TYR A 1 98 ? 43.800 4.986 -45.123 1.00 83.31 98 TYR A O 1
ATOM 716 N N . LYS A 1 99 ? 43.003 5.319 -43.058 1.00 83.06 99 LYS A N 1
ATOM 717 C CA . LYS A 1 99 ? 42.604 3.921 -42.868 1.00 83.06 99 LYS A CA 1
ATOM 718 C C . LYS A 1 99 ? 41.551 3.473 -43.883 1.00 83.06 99 LYS A C 1
ATOM 720 O O . LYS A 1 99 ? 41.635 2.343 -44.330 1.00 83.06 99 LYS A O 1
ATOM 725 N N . GLN A 1 100 ? 40.601 4.333 -44.255 1.00 80.00 100 GLN A N 1
ATOM 726 C CA . GLN A 1 100 ? 39.597 4.015 -45.280 1.00 80.00 100 GLN A CA 1
ATOM 727 C C . GLN A 1 100 ? 40.204 3.898 -46.680 1.00 80.00 100 GLN A C 1
ATOM 729 O O . GLN A 1 100 ? 39.801 3.017 -47.429 1.00 80.00 100 GLN A O 1
ATOM 734 N N . LEU A 1 101 ? 41.176 4.749 -47.014 1.00 73.38 101 LEU A N 1
ATOM 735 C CA . LEU A 1 101 ? 41.864 4.715 -48.306 1.00 73.38 101 LEU A CA 1
ATOM 736 C C . LEU A 1 101 ? 42.768 3.478 -48.431 1.00 73.38 101 LEU A C 1
ATOM 738 O O . LEU A 1 101 ? 42.719 2.786 -49.441 1.00 73.38 101 LEU A O 1
ATOM 742 N N . VAL A 1 102 ? 43.528 3.141 -47.382 1.00 75.69 102 VAL A N 1
ATOM 743 C CA . VAL A 1 102 ? 44.458 1.994 -47.385 1.00 75.69 102 VAL A CA 1
ATOM 744 C C . VAL A 1 102 ? 43.742 0.646 -47.318 1.00 75.69 102 VAL A C 1
ATOM 746 O O . VAL A 1 102 ? 44.196 -0.328 -47.916 1.00 75.69 102 VAL A O 1
ATOM 749 N N . THR A 1 103 ? 42.633 0.542 -46.578 1.00 68.38 103 THR A N 1
ATOM 750 C CA . THR A 1 103 ? 41.882 -0.724 -46.493 1.00 68.38 103 THR A CA 1
ATOM 751 C C . THR A 1 103 ? 40.886 -0.906 -47.634 1.00 68.38 103 THR A C 1
ATOM 753 O O . THR A 1 103 ? 40.102 -1.856 -47.590 1.00 68.38 103 THR A O 1
ATOM 756 N N . GLY A 1 104 ? 40.868 0.027 -48.594 1.00 60.34 104 GLY A N 1
ATOM 757 C CA . GLY A 1 104 ? 39.742 0.246 -49.487 1.00 60.34 104 GLY A CA 1
ATOM 758 C C . GLY A 1 104 ? 38.490 0.625 -48.695 1.00 60.34 104 GLY A C 1
ATOM 759 O O . GLY A 1 104 ? 38.301 0.248 -47.526 1.00 60.34 104 GLY A O 1
ATOM 760 N N . SER A 1 105 ? 37.563 1.335 -49.329 1.00 52.34 105 SER A N 1
ATOM 761 C CA . SER A 1 105 ? 36.180 1.307 -48.877 1.00 52.34 105 SER A CA 1
ATOM 762 C C . SER A 1 105 ? 35.635 -0.092 -49.151 1.00 52.34 105 SER A C 1
ATOM 764 O O . SER A 1 105 ? 34.803 -0.277 -50.036 1.00 52.34 105 SER A O 1
ATOM 766 N N . SER A 1 106 ? 36.072 -1.086 -48.368 1.00 47.19 106 SER A N 1
ATOM 767 C CA . SER A 1 106 ? 35.219 -2.229 -48.108 1.00 47.19 106 SER A CA 1
ATOM 768 C C . SER A 1 106 ? 33.917 -1.598 -47.661 1.00 47.19 106 SER A C 1
ATOM 770 O O . SER A 1 106 ? 33.845 -0.896 -46.642 1.00 47.19 106 SER A O 1
ATOM 772 N N . THR A 1 107 ? 32.918 -1.709 -48.535 1.00 46.94 107 THR A N 1
ATOM 773 C CA . THR A 1 107 ? 31.544 -1.360 -48.235 1.00 46.94 107 THR A CA 1
ATOM 774 C C . THR A 1 107 ? 31.327 -1.772 -46.794 1.00 46.94 107 THR A C 1
ATOM 776 O O . THR A 1 107 ? 31.801 -2.833 -46.368 1.00 46.94 107 THR A O 1
ATOM 779 N N . LYS A 1 108 ? 30.669 -0.930 -45.989 1.00 45.25 108 LYS A N 1
ATOM 780 C CA . LYS A 1 108 ? 30.039 -1.465 -44.787 1.00 45.25 108 LYS A CA 1
ATOM 781 C C . LYS A 1 108 ? 29.343 -2.727 -45.279 1.00 45.25 108 LYS A C 1
ATOM 783 O O . LYS A 1 108 ? 28.328 -2.612 -45.964 1.00 45.25 108 LYS A O 1
ATOM 788 N N . LYS A 1 109 ? 29.898 -3.903 -44.960 1.00 44.66 109 LYS A N 1
ATOM 789 C CA . LYS A 1 109 ? 29.161 -5.145 -44.902 1.00 44.66 109 LYS A CA 1
ATOM 790 C C . LYS A 1 109 ? 28.118 -4.780 -43.866 1.00 44.66 109 LYS A C 1
ATOM 792 O O . LYS A 1 109 ? 28.328 -4.910 -42.662 1.00 44.66 109 LYS A O 1
ATOM 797 N N . GLN A 1 110 ? 27.008 -4.210 -44.344 1.00 44.97 110 GLN A N 1
ATOM 798 C CA . GLN A 1 110 ? 25.711 -4.512 -43.807 1.00 44.97 110 GLN A CA 1
ATOM 799 C C . GLN A 1 110 ? 25.810 -6.008 -43.665 1.00 44.97 110 GLN A C 1
ATOM 801 O O . GLN A 1 110 ? 25.944 -6.716 -44.662 1.00 44.97 110 GLN A O 1
ATOM 806 N N . SER A 1 111 ? 25.982 -6.464 -42.429 1.00 42.12 111 SER A N 1
ATOM 807 C CA . SER A 1 111 ? 25.911 -7.874 -42.156 1.00 42.12 111 SER A CA 1
ATOM 808 C C . SER A 1 111 ? 24.614 -8.293 -42.821 1.00 42.12 111 SER A C 1
ATOM 810 O O . SER A 1 111 ? 23.546 -7.919 -42.338 1.00 42.12 111 SER A O 1
ATOM 812 N N . SER A 1 112 ? 24.697 -9.014 -43.933 1.00 51.22 112 SER A N 1
ATOM 813 C CA . SER A 1 112 ? 23.573 -9.646 -44.609 1.00 51.22 112 SER A CA 1
ATOM 814 C C . SER A 1 112 ? 23.082 -10.815 -43.760 1.00 51.22 112 SER A C 1
ATOM 816 O O . SER A 1 112 ? 22.686 -11.862 -44.254 1.00 51.22 112 SER A O 1
ATOM 818 N N . ARG A 1 113 ? 23.091 -10.641 -42.433 1.00 48.62 113 ARG A N 1
ATOM 819 C CA . ARG A 1 113 ? 22.132 -11.316 -41.602 1.00 48.62 113 ARG A CA 1
ATOM 820 C C . ARG A 1 113 ? 20.799 -10.709 -42.007 1.00 48.62 113 ARG A C 1
ATOM 822 O O . ARG A 1 113 ? 20.598 -9.520 -41.741 1.00 48.62 113 ARG A O 1
ATOM 829 N N . PRO A 1 114 ? 19.904 -11.486 -42.640 1.00 47.81 114 PRO A N 1
ATOM 830 C CA . PRO A 1 114 ? 18.534 -11.037 -42.778 1.00 47.81 114 PRO A CA 1
ATOM 831 C C . PRO A 1 114 ? 18.043 -10.602 -41.387 1.00 47.81 114 PRO A C 1
ATOM 833 O O . PRO A 1 114 ? 18.539 -11.129 -40.376 1.00 47.81 114 PRO A O 1
ATOM 836 N N . PRO A 1 115 ? 17.095 -9.649 -41.293 1.00 45.38 115 PRO A N 1
ATOM 837 C CA . PRO A 1 115 ? 16.379 -9.442 -40.044 1.00 45.38 115 PRO A CA 1
ATOM 838 C C . PRO A 1 115 ? 15.961 -10.833 -39.594 1.00 45.38 115 PRO A C 1
ATOM 840 O O . PRO A 1 115 ? 15.338 -11.541 -40.384 1.00 45.38 115 PRO A O 1
ATOM 843 N N . VAL A 1 116 ? 16.411 -11.271 -38.414 1.00 50.91 116 VAL A N 1
ATOM 844 C CA . VAL A 1 116 ? 16.095 -12.606 -37.908 1.00 50.91 116 VAL A CA 1
ATOM 845 C C . VAL A 1 116 ? 14.579 -12.647 -37.804 1.00 50.91 116 VAL A C 1
ATOM 847 O O . VAL A 1 116 ? 13.995 -12.179 -36.825 1.00 50.91 116 VAL A O 1
ATOM 850 N N . GLN A 1 117 ? 13.936 -13.145 -38.860 1.00 57.09 117 GLN A N 1
ATOM 851 C CA . GLN A 1 117 ? 12.569 -13.596 -38.820 1.00 57.09 117 GLN A CA 1
ATOM 852 C C . GLN A 1 117 ? 12.596 -14.595 -37.682 1.00 57.09 117 GLN A C 1
ATOM 854 O O . GLN A 1 117 ? 13.358 -15.562 -37.716 1.00 57.09 117 GLN A O 1
ATOM 859 N N . LYS A 1 118 ? 11.886 -14.265 -36.600 1.00 57.72 118 LYS A N 1
ATOM 860 C CA . LYS A 1 118 ? 11.689 -15.177 -35.479 1.00 57.72 118 LYS A CA 1
ATOM 861 C C . LYS A 1 118 ? 11.274 -16.488 -36.123 1.00 57.72 118 LYS A C 1
ATOM 863 O O . LYS A 1 118 ? 10.229 -16.492 -36.772 1.00 57.72 118 LYS A O 1
ATOM 868 N N . GLY A 1 119 ? 12.159 -17.487 -36.056 1.00 56.34 119 GLY A N 1
ATOM 869 C CA . GLY A 1 119 ? 12.062 -18.690 -36.870 1.00 56.34 119 GLY A CA 1
ATOM 870 C C . GLY A 1 119 ? 10.623 -19.162 -36.880 1.00 56.34 119 GLY A C 1
ATOM 871 O O . GLY A 1 119 ? 10.009 -19.266 -35.813 1.00 56.34 119 GLY A O 1
ATOM 872 N N . CYS A 1 120 ? 10.067 -19.337 -38.078 1.00 56.12 120 CYS A N 1
ATOM 873 C CA . CYS A 1 120 ? 8.789 -19.997 -38.230 1.00 56.12 120 CYS A CA 1
ATOM 874 C C . CYS A 1 120 ? 8.874 -21.290 -37.417 1.00 56.12 120 CYS A C 1
ATOM 876 O O . CYS A 1 120 ? 9.759 -22.124 -37.602 1.00 56.12 120 CYS A O 1
ATOM 878 N N . VAL A 1 121 ? 8.025 -21.375 -36.401 1.00 59.75 121 VAL A N 1
ATOM 879 C CA . VAL A 1 121 ? 7.972 -22.538 -35.536 1.00 59.75 121 VAL A CA 1
ATOM 880 C C . VAL A 1 121 ? 7.439 -23.663 -36.415 1.00 59.75 121 VAL A C 1
ATOM 882 O O . VAL A 1 121 ? 6.245 -23.678 -36.702 1.00 59.75 121 VAL A O 1
ATOM 885 N N . ALA A 1 122 ? 8.324 -24.541 -36.893 1.00 67.62 122 ALA A N 1
ATOM 886 C CA . ALA A 1 122 ? 7.939 -25.650 -37.766 1.00 67.62 122 ALA A CA 1
ATOM 887 C C . ALA A 1 122 ? 6.856 -26.528 -37.105 1.00 67.62 122 ALA A C 1
ATOM 889 O O . ALA A 1 122 ? 5.928 -26.952 -37.781 1.00 67.62 122 ALA A O 1
ATOM 890 N N . ASP A 1 123 ? 6.904 -26.668 -35.770 1.00 78.50 123 ASP A N 1
ATOM 891 C CA . ASP A 1 123 ? 5.914 -27.380 -34.958 1.00 78.50 123 ASP A CA 1
ATOM 892 C C . ASP A 1 123 ? 5.442 -26.566 -33.751 1.00 78.50 123 ASP A C 1
ATOM 894 O O . ASP A 1 123 ? 6.192 -26.322 -32.803 1.00 78.50 123 ASP A O 1
ATOM 898 N N . LYS A 1 124 ? 4.153 -26.209 -33.729 1.00 80.06 124 LYS A N 1
ATOM 899 C CA . LYS A 1 124 ? 3.515 -25.388 -32.676 1.00 80.06 124 LYS A CA 1
ATOM 900 C C . LYS A 1 124 ? 3.534 -26.034 -31.280 1.00 80.06 124 LYS A C 1
ATOM 902 O O . LYS A 1 124 ? 3.117 -25.402 -30.310 1.00 80.06 124 LYS A O 1
ATOM 907 N N . HIS A 1 125 ? 3.969 -27.288 -31.172 1.00 84.00 125 HIS A N 1
ATOM 908 C CA . HIS A 1 125 ? 4.041 -28.055 -29.926 1.00 84.00 125 HIS A CA 1
ATOM 909 C C . HIS A 1 125 ? 5.480 -28.410 -29.522 1.00 84.00 125 HIS A C 1
ATOM 911 O O . HIS A 1 125 ? 5.684 -29.046 -28.490 1.00 84.00 125 HIS A O 1
ATOM 917 N N . ARG A 1 126 ? 6.488 -27.959 -30.283 1.00 83.38 126 ARG A N 1
ATOM 918 C CA . ARG A 1 126 ? 7.903 -28.149 -29.951 1.00 83.38 126 ARG A CA 1
ATOM 919 C C . ARG A 1 126 ? 8.418 -26.970 -29.111 1.00 83.38 126 ARG A C 1
ATOM 921 O O . ARG A 1 126 ? 8.253 -25.818 -29.518 1.00 83.38 126 ARG A O 1
ATOM 928 N N . PRO A 1 127 ? 9.088 -27.215 -27.970 1.00 84.06 127 PRO A N 1
ATOM 929 C CA . PRO A 1 127 ? 9.781 -26.161 -27.237 1.00 84.06 127 PRO A CA 1
ATOM 930 C C . PRO A 1 127 ? 10.815 -25.441 -28.116 1.00 84.06 127 PRO A C 1
ATOM 932 O O . PRO A 1 127 ? 11.548 -26.069 -28.883 1.00 84.06 127 PRO A O 1
ATOM 935 N N . LEU A 1 128 ? 10.885 -24.115 -27.994 1.00 81.75 128 LEU A N 1
ATOM 936 C CA . LEU A 1 128 ? 11.888 -23.299 -28.677 1.00 81.75 128 LEU A CA 1
ATOM 937 C C . LEU A 1 128 ? 13.144 -23.168 -27.815 1.00 81.75 128 LEU A C 1
ATOM 939 O O . LEU A 1 128 ? 13.073 -22.768 -26.652 1.00 81.75 128 LEU A O 1
ATOM 943 N N . GLU A 1 129 ? 14.297 -23.463 -28.408 1.00 79.75 129 GLU A N 1
ATOM 944 C CA . GLU A 1 129 ? 15.595 -23.254 -27.774 1.00 79.75 129 GLU A CA 1
ATOM 945 C C . GLU A 1 129 ? 15.928 -21.756 -27.760 1.00 79.75 129 GLU A C 1
ATOM 947 O O . GLU A 1 129 ? 15.934 -21.082 -28.789 1.00 79.75 129 GLU A O 1
ATOM 952 N N . MET A 1 130 ? 16.197 -21.220 -26.568 1.00 78.88 130 MET A N 1
ATOM 953 C CA . MET A 1 130 ? 16.553 -19.818 -26.349 1.00 78.88 130 MET A CA 1
ATOM 954 C C . MET A 1 130 ? 17.934 -19.747 -25.695 1.00 78.88 130 MET A C 1
ATOM 956 O O . MET A 1 130 ? 18.236 -20.508 -24.778 1.00 78.88 130 MET A O 1
ATOM 960 N N . SER A 1 131 ? 18.783 -18.808 -26.121 1.00 86.12 131 SER A N 1
ATOM 961 C CA . SER A 1 131 ? 20.111 -18.654 -25.517 1.00 86.12 131 SER A CA 1
ATOM 962 C C . SER A 1 131 ? 20.019 -18.140 -24.076 1.00 86.12 131 SER A C 1
ATOM 964 O O . SER A 1 131 ? 19.475 -17.063 -23.825 1.00 86.12 131 SER A O 1
ATOM 966 N N . ALA A 1 132 ? 20.666 -18.843 -23.141 1.00 83.06 132 ALA A N 1
ATOM 967 C CA . ALA A 1 132 ? 20.810 -18.411 -21.746 1.00 83.06 132 ALA A CA 1
ATOM 968 C C . ALA A 1 132 ? 21.586 -17.084 -21.583 1.00 83.06 132 ALA A C 1
ATOM 970 O O . ALA A 1 132 ? 21.570 -16.477 -20.514 1.00 83.06 132 ALA A O 1
ATOM 971 N N . LYS A 1 133 ? 22.263 -16.612 -22.641 1.00 85.25 133 LYS A N 1
ATOM 972 C CA . LYS A 1 133 ? 23.042 -15.361 -22.644 1.00 85.25 133 LYS A CA 1
ATOM 973 C C . LYS A 1 133 ? 22.176 -14.114 -22.872 1.00 85.25 133 LYS A C 1
ATOM 975 O O . LYS A 1 133 ? 22.666 -12.996 -22.701 1.00 85.25 133 LYS A O 1
ATOM 980 N N . VAL A 1 134 ? 20.902 -14.270 -23.245 1.00 82.62 134 VAL A N 1
ATOM 981 C CA . VAL A 1 134 ? 19.989 -13.135 -23.444 1.00 82.62 134 VAL A CA 1
ATOM 982 C C . VAL A 1 134 ? 19.540 -12.592 -22.088 1.00 82.62 134 VAL A C 1
ATOM 984 O O . VAL A 1 134 ? 18.884 -13.272 -21.302 1.00 82.62 134 VAL A O 1
ATOM 987 N N . ARG A 1 135 ? 19.890 -11.334 -21.802 1.00 81.62 135 ARG A N 1
ATOM 988 C CA . ARG A 1 135 ? 19.502 -10.657 -20.556 1.00 81.62 135 ARG A CA 1
ATOM 989 C C . ARG A 1 135 ? 17.998 -10.374 -20.534 1.00 81.62 135 ARG A C 1
ATOM 991 O O . ARG A 1 135 ? 17.421 -9.957 -21.534 1.00 81.62 135 ARG A O 1
ATOM 998 N N . VAL A 1 136 ? 17.380 -10.526 -19.364 1.00 80.88 136 VAL A N 1
ATOM 999 C CA . VAL A 1 136 ? 15.944 -10.269 -19.166 1.00 80.88 136 VAL A CA 1
ATOM 1000 C C . VAL A 1 136 ? 15.641 -8.764 -19.301 1.00 80.88 136 VAL A C 1
ATOM 1002 O O . VAL A 1 136 ? 16.321 -7.959 -18.654 1.00 80.88 136 VAL A O 1
ATOM 1005 N N . PRO A 1 137 ? 14.631 -8.351 -20.096 1.00 83.25 137 PRO A N 1
ATOM 1006 C CA . PRO A 1 137 ? 14.239 -6.946 -20.204 1.00 83.25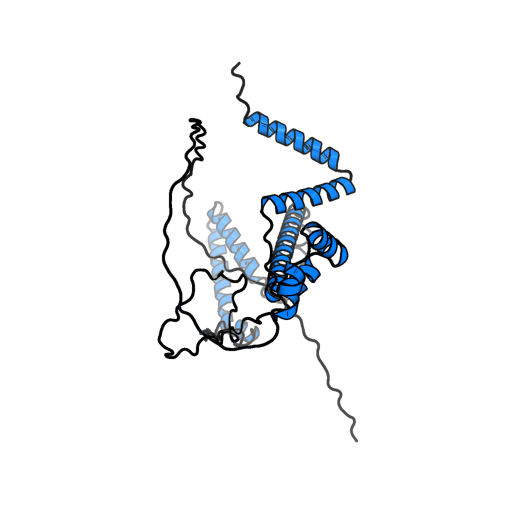 137 PRO A CA 1
ATOM 1007 C C . PRO A 1 137 ? 13.615 -6.426 -18.900 1.00 83.25 137 PRO A C 1
ATOM 1009 O O . PRO A 1 137 ? 12.999 -7.174 -18.139 1.00 83.25 137 PRO A O 1
ATOM 1012 N N . PHE A 1 138 ? 13.749 -5.119 -18.649 1.00 83.88 138 PHE A N 1
ATOM 1013 C CA . PHE A 1 138 ? 13.247 -4.488 -17.421 1.00 83.88 138 PHE A CA 1
ATOM 1014 C C . PHE A 1 138 ? 11.708 -4.470 -17.335 1.00 83.88 138 PHE A C 1
ATOM 1016 O O . PHE A 1 138 ? 11.152 -4.719 -16.262 1.00 83.88 138 PHE A O 1
ATOM 1023 N N . LEU A 1 139 ? 11.007 -4.221 -18.450 1.00 83.94 139 LEU A N 1
ATOM 1024 C CA . LEU A 1 139 ? 9.559 -4.434 -18.555 1.00 83.94 139 LEU A CA 1
ATOM 1025 C C . LEU A 1 139 ? 9.278 -5.721 -19.325 1.00 83.94 139 LEU A C 1
ATOM 1027 O O . LEU A 1 139 ? 9.794 -5.928 -20.420 1.00 83.94 139 LEU A O 1
ATOM 1031 N N . ARG A 1 140 ? 8.393 -6.551 -18.773 1.00 81.12 140 ARG A N 1
ATOM 1032 C CA . ARG A 1 140 ? 7.742 -7.629 -19.520 1.00 81.12 140 ARG A CA 1
ATOM 1033 C C . ARG A 1 140 ? 6.501 -7.064 -20.202 1.00 81.12 140 ARG A C 1
ATOM 1035 O O . ARG A 1 140 ? 5.726 -6.357 -19.555 1.00 81.12 140 ARG A O 1
ATOM 1042 N N . GLN A 1 141 ? 6.300 -7.396 -21.472 1.00 78.81 141 GLN A N 1
ATOM 1043 C CA . GLN A 1 141 ? 5.046 -7.122 -22.163 1.00 78.81 141 GLN A CA 1
ATOM 1044 C C . GLN A 1 141 ? 3.978 -8.051 -21.580 1.00 78.81 141 GLN A C 1
ATOM 1046 O O . GLN A 1 141 ? 3.950 -9.246 -21.863 1.00 78.81 141 GLN A O 1
ATOM 1051 N N . VAL A 1 142 ? 3.149 -7.518 -20.684 1.00 78.81 142 VAL A N 1
ATOM 1052 C CA . VAL A 1 142 ? 1.999 -8.251 -20.153 1.00 78.81 142 VAL A CA 1
ATOM 1053 C C . VAL A 1 142 ? 0.861 -8.042 -21.137 1.00 78.81 142 VAL A C 1
ATOM 1055 O O . VAL A 1 142 ? 0.288 -6.957 -21.189 1.00 78.81 142 VAL A O 1
ATOM 1058 N N . VAL A 1 143 ? 0.554 -9.064 -21.933 1.00 81.75 143 VAL A N 1
ATOM 1059 C CA . VAL A 1 143 ? -0.664 -9.072 -22.749 1.00 81.75 143 VAL A CA 1
ATOM 1060 C C . VAL A 1 143 ? -1.853 -9.079 -21.782 1.00 81.75 143 VAL A C 1
ATOM 1062 O O . VAL A 1 143 ? -1.888 -9.938 -20.892 1.00 81.75 143 VAL A O 1
ATOM 1065 N N . PRO A 1 144 ? -2.795 -8.125 -21.871 1.00 81.31 144 PRO A N 1
ATOM 1066 C CA . PRO A 1 144 ? -3.990 -8.168 -21.047 1.00 81.31 144 PRO A CA 1
ATOM 1067 C C . PRO A 1 144 ? -4.813 -9.388 -21.463 1.00 81.31 144 PRO A C 1
ATOM 1069 O O . PRO A 1 144 ? -5.409 -9.425 -22.532 1.00 81.31 144 PRO A O 1
ATOM 1072 N N . ILE A 1 145 ? -4.815 -10.414 -20.618 1.00 80.12 145 ILE A N 1
ATOM 1073 C CA . ILE A 1 145 ? -5.666 -11.587 -20.798 1.00 80.12 145 ILE A CA 1
ATOM 1074 C C . ILE A 1 145 ? -6.998 -11.267 -20.122 1.00 80.12 145 ILE A C 1
ATOM 1076 O O . ILE A 1 145 ? -7.027 -11.024 -18.911 1.00 80.12 145 ILE A O 1
ATOM 1080 N N . SER A 1 146 ? -8.098 -11.275 -20.878 1.00 83.62 146 SER A N 1
ATOM 1081 C CA . SER A 1 146 ? -9.445 -11.183 -20.311 1.00 83.62 146 SER A CA 1
ATOM 1082 C C . SER A 1 146 ? -9.742 -12.469 -19.541 1.00 83.62 146 SER A C 1
ATOM 1084 O O . SER A 1 146 ? -10.124 -13.493 -20.109 1.00 83.62 146 SER A O 1
ATOM 1086 N N . LYS A 1 147 ? -9.512 -12.453 -18.230 1.00 83.19 147 LYS A N 1
ATOM 1087 C CA . LYS A 1 147 ? -9.856 -13.585 -17.371 1.00 83.19 147 LYS A CA 1
ATOM 1088 C C . LYS A 1 147 ? -11.360 -13.554 -17.113 1.00 83.19 147 LYS A C 1
ATOM 1090 O O . LYS A 1 147 ? -11.878 -12.523 -16.691 1.00 83.19 147 LYS A O 1
ATOM 1095 N N . LYS A 1 148 ? -12.047 -14.678 -17.332 1.00 85.50 148 LYS A N 1
ATOM 1096 C CA . LYS A 1 148 ? -13.438 -14.854 -16.893 1.00 85.50 148 LYS A CA 1
ATOM 1097 C C . LYS A 1 148 ? -13.435 -14.903 -15.364 1.00 85.50 148 LYS A C 1
ATOM 1099 O O . LYS A 1 148 ? -12.932 -15.857 -14.777 1.00 85.50 148 LYS A O 1
ATOM 1104 N N . VAL A 1 149 ? -13.904 -13.834 -14.726 1.00 84.94 149 VAL A N 1
ATOM 1105 C CA . VAL A 1 149 ? -14.039 -13.754 -13.267 1.00 84.94 149 VAL A CA 1
ATOM 1106 C C . VAL A 1 149 ? -15.456 -14.193 -12.928 1.00 84.94 149 VAL A C 1
ATOM 1108 O O . VAL A 1 149 ? -16.399 -13.535 -13.354 1.00 84.94 149 VAL A O 1
ATOM 1111 N N . ALA A 1 150 ? -15.610 -15.292 -12.188 1.00 87.19 150 ALA A N 1
ATOM 1112 C CA . ALA A 1 150 ? -16.903 -15.653 -11.616 1.00 87.19 150 ALA A CA 1
ATOM 1113 C C . ALA A 1 150 ? -17.320 -14.546 -10.639 1.00 87.19 150 ALA A C 1
ATOM 1115 O O . ALA A 1 150 ? -16.557 -14.214 -9.727 1.00 87.19 150 ALA A O 1
ATOM 1116 N N . ARG A 1 151 ? -18.483 -13.937 -10.871 1.00 85.94 151 ARG A N 1
ATOM 1117 C CA . ARG A 1 151 ? -18.991 -12.842 -10.044 1.00 85.94 151 ARG A CA 1
ATOM 1118 C C . ARG A 1 151 ? -20.175 -13.314 -9.226 1.00 85.94 151 ARG A C 1
ATOM 1120 O O . ARG A 1 151 ? -21.044 -14.009 -9.740 1.00 85.94 151 ARG A O 1
ATOM 1127 N N . ASP A 1 152 ? -20.164 -12.959 -7.946 1.00 87.00 152 ASP A N 1
ATOM 1128 C CA . ASP A 1 152 ? -21.300 -13.183 -7.061 1.00 87.00 152 ASP A CA 1
ATOM 1129 C C . ASP A 1 152 ? -22.294 -12.045 -7.308 1.00 87.00 152 ASP A C 1
ATOM 1131 O O . ASP A 1 152 ? -21.935 -10.896 -7.054 1.00 87.00 152 ASP A O 1
ATOM 1135 N N . PRO A 1 153 ? -23.516 -12.319 -7.788 1.00 83.19 153 PRO A N 1
ATOM 1136 C CA . PRO A 1 153 ? -24.497 -11.282 -8.090 1.00 83.19 153 PRO A CA 1
ATOM 1137 C C . PRO A 1 153 ? -24.918 -10.485 -6.852 1.00 83.19 153 PRO A C 1
ATOM 1139 O O . PRO A 1 153 ? -25.506 -9.425 -6.988 1.00 83.19 153 PRO A O 1
ATOM 1142 N N . ARG A 1 154 ? -24.611 -10.921 -5.629 1.00 82.00 154 ARG A N 1
ATOM 1143 C CA . ARG A 1 154 ? -24.840 -10.096 -4.430 1.00 82.00 154 ARG A CA 1
ATOM 1144 C C . ARG A 1 154 ? -23.782 -9.012 -4.246 1.00 82.00 154 ARG A C 1
ATOM 1146 O O . ARG A 1 154 ? -24.009 -8.047 -3.526 1.00 82.00 154 ARG A O 1
ATOM 1153 N N . PHE A 1 155 ? -22.613 -9.204 -4.849 1.00 76.25 155 PHE A N 1
ATOM 1154 C CA . PHE A 1 155 ? -21.431 -8.363 -4.675 1.00 76.25 155 PHE A CA 1
ATOM 1155 C C . PHE A 1 155 ? -20.848 -7.888 -6.012 1.00 76.25 155 PHE A C 1
ATOM 1157 O O . PHE A 1 155 ? -19.708 -7.422 -6.037 1.00 76.25 155 PHE A O 1
ATOM 1164 N N . ASP A 1 156 ? -21.581 -8.043 -7.118 1.00 84.25 156 ASP A N 1
ATOM 1165 C CA . ASP A 1 156 ? -21.171 -7.512 -8.413 1.00 84.25 156 ASP A CA 1
ATOM 1166 C C . ASP A 1 156 ? -21.566 -6.040 -8.495 1.00 84.25 156 ASP A C 1
ATOM 1168 O O . ASP A 1 156 ? -22.670 -5.647 -8.122 1.00 84.25 156 ASP A O 1
ATOM 1172 N N . ASP A 1 157 ? -20.658 -5.225 -9.021 1.00 86.62 157 ASP A N 1
ATOM 1173 C CA . ASP A 1 157 ? -20.867 -3.783 -9.161 1.00 86.62 157 ASP A CA 1
ATOM 1174 C C . ASP A 1 157 ? -22.036 -3.470 -10.123 1.00 86.62 157 ASP A C 1
ATOM 1176 O O . ASP A 1 157 ? -22.538 -2.351 -10.155 1.00 86.62 157 ASP A O 1
ATOM 1180 N N . LEU A 1 158 ? -22.459 -4.460 -10.920 1.00 81.88 158 LEU A N 1
ATOM 1181 C CA . LEU A 1 158 ? -23.561 -4.380 -11.881 1.00 81.88 158 LEU A CA 1
ATOM 1182 C C . LEU A 1 158 ? -24.934 -4.747 -11.293 1.00 81.88 158 LEU A C 1
ATOM 1184 O O . LEU A 1 158 ? -25.937 -4.607 -11.987 1.00 81.88 158 LEU A O 1
ATOM 1188 N N . SER A 1 159 ? -25.006 -5.206 -10.043 1.00 78.56 159 SER A N 1
ATOM 1189 C CA . SER A 1 159 ? -26.238 -5.736 -9.435 1.00 78.56 159 SER A CA 1
ATOM 1190 C C . SER A 1 159 ? -27.252 -4.679 -8.979 1.00 78.56 159 SER A C 1
ATOM 1192 O O . SER A 1 159 ? -28.224 -5.009 -8.302 1.00 78.56 159 SER A O 1
ATOM 1194 N N . GLY A 1 160 ? -27.048 -3.421 -9.369 1.00 81.19 160 GLY A N 1
ATOM 1195 C CA . GLY A 1 160 ? -27.913 -2.291 -9.036 1.00 81.19 160 GLY A CA 1
ATOM 1196 C C . GLY A 1 160 ? -27.440 -1.489 -7.821 1.00 81.19 160 GLY A C 1
ATOM 1197 O O . GLY A 1 160 ? -26.447 -1.817 -7.172 1.00 81.19 160 GLY A O 1
ATOM 1198 N N . GLU A 1 161 ? -28.146 -0.393 -7.538 1.00 85.81 161 GLU A N 1
ATOM 1199 C CA . GLU A 1 161 ? -27.872 0.482 -6.394 1.00 85.81 161 GLU A CA 1
ATOM 1200 C C . GLU A 1 161 ? -28.745 0.114 -5.176 1.00 85.81 161 GLU A C 1
ATOM 1202 O O . GLU A 1 161 ? -29.773 -0.556 -5.288 1.00 85.81 161 GLU A O 1
ATOM 1207 N N . TYR A 1 162 ? -28.305 0.524 -3.983 1.00 86.94 162 TYR A N 1
ATOM 1208 C CA . TYR A 1 162 ? -29.012 0.272 -2.726 1.00 86.94 162 TYR A CA 1
ATOM 1209 C C . TYR A 1 162 ? -30.324 1.065 -2.654 1.00 86.94 162 TYR A C 1
ATOM 1211 O O . TYR A 1 162 ? -30.303 2.293 -2.707 1.00 86.94 162 TYR A O 1
ATOM 1219 N N . ASN A 1 163 ? -31.440 0.360 -2.447 1.00 87.94 163 ASN A N 1
ATOM 1220 C CA . ASN A 1 163 ? -32.761 0.958 -2.263 1.00 87.94 163 ASN A CA 1
ATOM 1221 C C . ASN A 1 163 ? -33.133 0.981 -0.769 1.00 87.94 163 ASN A C 1
ATOM 1223 O O . ASN A 1 163 ? -33.465 -0.078 -0.224 1.00 87.94 163 ASN A O 1
ATOM 1227 N N . PRO A 1 164 ? -33.110 2.152 -0.102 1.00 89.31 164 PRO A N 1
ATOM 1228 C CA . PRO A 1 164 ? -33.367 2.248 1.335 1.00 89.31 164 PRO A CA 1
ATOM 1229 C C . PRO A 1 164 ? -34.779 1.792 1.707 1.00 89.31 164 PRO A C 1
ATOM 1231 O O . PRO A 1 164 ? -34.942 1.007 2.630 1.00 89.31 164 PRO A O 1
ATOM 1234 N N . GLU A 1 165 ? -35.795 2.166 0.926 1.00 90.06 165 GLU A N 1
ATOM 1235 C CA . GLU A 1 165 ? -37.189 1.847 1.256 1.00 90.06 165 GLU A CA 1
ATOM 1236 C C . GLU A 1 165 ? -37.486 0.343 1.277 1.00 90.06 165 GLU A C 1
ATOM 1238 O O . GLU A 1 165 ? -38.250 -0.140 2.111 1.00 90.06 165 GLU A O 1
ATOM 1243 N N . VAL A 1 166 ? -36.897 -0.413 0.344 1.00 90.25 166 VAL A N 1
ATOM 1244 C CA . VAL A 1 166 ? -37.055 -1.874 0.292 1.00 90.25 166 VAL A CA 1
ATOM 1245 C C . VAL A 1 166 ? -36.296 -2.515 1.447 1.00 90.25 166 VAL A C 1
ATOM 1247 O O . VAL A 1 166 ? -36.798 -3.458 2.057 1.00 90.25 166 VAL A O 1
ATOM 1250 N N . PHE A 1 167 ? -35.107 -2.000 1.767 1.00 91.25 167 PHE A N 1
ATOM 1251 C CA . PHE A 1 167 ? -34.305 -2.484 2.883 1.00 91.25 167 PHE A CA 1
ATOM 1252 C C . PHE A 1 167 ? -35.031 -2.293 4.219 1.00 91.25 167 PHE A C 1
ATOM 1254 O O . PHE A 1 167 ? -35.180 -3.261 4.965 1.00 91.25 167 PHE A O 1
ATOM 1261 N N . ASP A 1 168 ? -35.549 -1.094 4.477 1.00 89.44 168 ASP A N 1
ATOM 1262 C CA . ASP A 1 168 ? -36.227 -0.764 5.731 1.00 89.44 168 ASP A CA 1
ATOM 1263 C C . ASP A 1 168 ? -37.485 -1.620 5.927 1.00 89.44 168 ASP A C 1
ATOM 1265 O O . ASP A 1 168 ? -37.710 -2.146 7.013 1.00 89.44 168 ASP A O 1
ATOM 1269 N N . LYS A 1 169 ? -38.255 -1.865 4.857 1.00 92.25 169 LYS A N 1
ATOM 1270 C CA . LYS A 1 169 ? -39.433 -2.751 4.897 1.00 92.25 169 LYS A CA 1
ATOM 1271 C C . LYS A 1 169 ? -39.055 -4.222 5.092 1.00 92.25 169 LYS A C 1
ATOM 1273 O O . LYS A 1 169 ? -39.656 -4.913 5.908 1.00 92.25 169 LYS A O 1
ATOM 1278 N N . THR A 1 170 ? -38.052 -4.715 4.364 1.00 94.88 170 THR A N 1
ATOM 1279 C CA . THR A 1 170 ? -37.648 -6.136 4.410 1.00 94.88 170 THR A CA 1
ATOM 1280 C C . THR A 1 170 ? -37.003 -6.501 5.748 1.00 94.88 170 THR A C 1
ATOM 1282 O O . THR A 1 170 ? -37.149 -7.625 6.228 1.00 94.88 170 THR A O 1
ATOM 1285 N N . TYR A 1 171 ? -36.295 -5.554 6.365 1.00 92.50 171 TYR A N 1
ATOM 1286 C CA . TYR A 1 171 ? -35.536 -5.769 7.596 1.00 92.50 171 TYR A CA 1
ATOM 1287 C C . TYR A 1 171 ? -36.102 -5.032 8.815 1.00 92.50 171 TYR A C 1
ATOM 1289 O O . TYR A 1 171 ? -35.416 -4.937 9.832 1.00 92.50 171 TYR A O 1
ATOM 1297 N N . GLN A 1 172 ? -37.359 -4.586 8.760 1.00 92.81 172 GLN A N 1
ATOM 1298 C CA . GLN A 1 172 ? -38.035 -3.863 9.844 1.00 92.81 172 GLN A CA 1
ATOM 1299 C C . GLN A 1 172 ? -37.981 -4.612 11.188 1.00 92.81 172 GLN A C 1
ATOM 1301 O O . GLN A 1 172 ? -37.757 -4.025 12.243 1.00 92.81 172 GLN A O 1
ATOM 1306 N N . PHE A 1 173 ? -38.095 -5.942 11.152 1.00 94.81 173 PHE A N 1
ATOM 1307 C CA . PHE A 1 173 ? -38.059 -6.799 12.342 1.00 94.81 173 PHE A CA 1
ATOM 1308 C C . PHE A 1 173 ? -36.736 -6.718 13.131 1.00 94.81 173 PHE A C 1
ATOM 1310 O O . PHE A 1 173 ? -36.673 -7.129 14.295 1.00 94.81 173 PHE A O 1
ATOM 1317 N N . LEU A 1 174 ? -35.654 -6.218 12.519 1.00 92.69 174 LEU A N 1
ATOM 1318 C CA . LEU A 1 174 ? -34.382 -6.021 13.212 1.00 92.69 174 LEU A CA 1
ATOM 1319 C C . LEU A 1 174 ? -34.492 -4.959 14.304 1.00 92.69 174 LEU A C 1
ATOM 1321 O O . LEU A 1 174 ? -33.755 -5.042 15.287 1.00 92.69 174 LEU A O 1
ATOM 1325 N N . ASP A 1 175 ? -35.395 -3.992 14.167 1.00 90.69 175 ASP A N 1
ATOM 1326 C CA . ASP A 1 175 ? -35.588 -2.964 15.184 1.00 90.69 175 ASP A CA 1
ATOM 1327 C C . ASP A 1 175 ? -36.259 -3.540 16.431 1.00 90.69 175 ASP A C 1
ATOM 1329 O O . ASP A 1 175 ? -35.798 -3.271 17.545 1.00 90.69 175 ASP A O 1
ATOM 1333 N N . ASP A 1 176 ? -37.213 -4.458 16.259 1.00 93.19 176 ASP A N 1
ATOM 1334 C CA . ASP A 1 176 ? -37.815 -5.209 17.366 1.00 93.19 176 ASP A CA 1
ATOM 1335 C C . ASP A 1 176 ? -36.775 -6.068 18.094 1.00 93.19 176 ASP A C 1
ATOM 1337 O O . ASP A 1 176 ? -36.749 -6.133 19.326 1.00 93.19 176 ASP A O 1
ATOM 1341 N N . ILE A 1 177 ? -35.879 -6.720 17.344 1.00 94.06 177 ILE A N 1
ATOM 1342 C CA . ILE A 1 177 ? -34.784 -7.508 17.924 1.00 94.06 177 ILE A CA 1
ATOM 1343 C C . ILE A 1 177 ? -33.846 -6.600 18.724 1.00 94.06 177 ILE A C 1
ATOM 1345 O O . ILE A 1 177 ? -33.577 -6.883 19.892 1.00 94.06 177 ILE A O 1
ATOM 1349 N N . ARG A 1 178 ? -33.399 -5.479 18.147 1.00 92.06 178 ARG A N 1
ATOM 1350 C CA . ARG A 1 178 ? -32.516 -4.518 18.830 1.00 92.06 178 ARG A CA 1
ATOM 1351 C C . ARG A 1 178 ? -33.172 -3.934 20.080 1.00 92.06 178 ARG A C 1
ATOM 1353 O O . ARG A 1 178 ? -32.488 -3.740 21.084 1.00 92.06 178 ARG A O 1
ATOM 1360 N N . ALA A 1 179 ? -34.476 -3.657 20.042 1.00 92.50 179 ALA A N 1
ATOM 1361 C CA . ALA A 1 179 ? -35.231 -3.178 21.196 1.00 92.50 179 ALA A CA 1
ATOM 1362 C C . ALA A 1 179 ? -35.261 -4.230 22.314 1.00 92.50 179 ALA A C 1
ATOM 1364 O O . ALA A 1 179 ? -34.922 -3.917 23.459 1.00 92.50 179 ALA A O 1
ATOM 1365 N N . ARG A 1 180 ? -35.564 -5.494 21.981 1.00 95.31 180 ARG A N 1
ATOM 1366 C CA . ARG A 1 180 ? -35.522 -6.607 22.945 1.00 95.31 180 ARG A CA 1
ATOM 1367 C C . ARG A 1 180 ? -34.136 -6.773 23.567 1.00 95.31 180 ARG A C 1
ATOM 1369 O O . ARG A 1 180 ? -34.034 -6.907 24.785 1.00 95.31 180 ARG A O 1
ATOM 1376 N N . GLU A 1 181 ? -33.073 -6.719 22.768 1.00 93.69 181 GLU A N 1
ATOM 1377 C CA . GLU A 1 181 ? -31.700 -6.829 23.270 1.00 93.69 181 GLU A CA 1
ATOM 1378 C C . GLU A 1 181 ? -31.322 -5.662 24.197 1.00 93.69 181 GLU A C 1
ATOM 1380 O O . GLU A 1 181 ? -30.758 -5.890 25.267 1.00 93.69 181 GLU A O 1
ATOM 1385 N N . LYS A 1 182 ? -31.686 -4.417 23.852 1.00 92.88 182 LYS A N 1
ATOM 1386 C CA . LYS A 1 182 ? -31.461 -3.249 24.724 1.00 92.88 182 LYS A CA 1
ATOM 1387 C C . LYS A 1 182 ? -32.145 -3.416 26.078 1.00 92.88 182 LYS A C 1
ATOM 1389 O O . LYS A 1 182 ? -31.540 -3.131 27.111 1.00 92.88 182 LYS A O 1
ATOM 1394 N N . GLU A 1 183 ? -33.387 -3.894 26.089 1.00 94.88 183 GLU A N 1
ATOM 1395 C CA . GLU A 1 183 ? -34.117 -4.140 27.333 1.00 94.88 183 GLU A CA 1
ATOM 1396 C C . GLU A 1 183 ? -33.489 -5.267 28.163 1.00 94.88 183 GLU A C 1
ATOM 1398 O O . GLU A 1 183 ? -33.423 -5.163 29.390 1.00 94.88 183 GLU A O 1
ATOM 1403 N N . LEU A 1 184 ? -32.952 -6.314 27.529 1.00 95.88 184 LEU A N 1
ATOM 1404 C CA . LEU A 1 184 ? -32.192 -7.354 28.230 1.00 95.88 184 LEU A CA 1
ATOM 1405 C C . LEU A 1 184 ? -30.926 -6.792 28.889 1.00 95.88 184 LEU A C 1
ATOM 1407 O O . LEU A 1 184 ? -30.694 -7.056 30.070 1.00 95.88 184 LEU A O 1
ATOM 1411 N N . VAL A 1 185 ? -30.155 -5.969 28.174 1.00 94.38 185 VAL A N 1
ATOM 1412 C CA . VAL A 1 185 ? -28.942 -5.336 28.719 1.00 94.38 185 VAL A CA 1
ATOM 1413 C C . VAL A 1 185 ? -29.289 -4.397 29.878 1.00 94.38 185 VAL A C 1
ATOM 1415 O O . VAL A 1 185 ? -28.657 -4.467 30.930 1.00 94.38 185 VAL A O 1
ATOM 1418 N N . LYS A 1 186 ? -30.350 -3.583 29.764 1.00 93.12 186 LYS A N 1
ATOM 1419 C CA . LYS A 1 186 ? -30.832 -2.738 30.875 1.00 93.12 186 LYS A CA 1
ATOM 1420 C C . LYS A 1 186 ? -31.242 -3.566 32.094 1.00 93.12 186 LYS A C 1
ATOM 1422 O O . LYS A 1 186 ? -30.939 -3.186 33.224 1.00 93.12 186 LYS A O 1
ATOM 1427 N N . LYS A 1 187 ? -31.924 -4.700 31.892 1.00 95.12 187 LYS A N 1
ATOM 1428 C CA . LYS A 1 187 ? -32.296 -5.618 32.983 1.00 95.12 187 LYS A CA 1
ATOM 1429 C C . LYS A 1 187 ? -31.062 -6.202 33.669 1.00 95.12 187 LYS A C 1
ATOM 1431 O O . LYS A 1 187 ? -31.058 -6.300 34.891 1.00 95.12 187 LYS A O 1
ATOM 1436 N N . GLN A 1 188 ? -30.022 -6.563 32.918 1.00 93.19 188 GLN A N 1
ATOM 1437 C CA . GLN A 1 188 ? -28.753 -7.034 33.485 1.00 93.19 188 GLN A CA 1
ATOM 1438 C C . GLN A 1 188 ? -28.026 -5.925 34.254 1.00 93.19 188 GLN A C 1
ATOM 1440 O O . GLN A 1 188 ? -27.519 -6.173 35.345 1.00 93.19 188 GLN A O 1
ATOM 1445 N N . LEU A 1 189 ? -28.070 -4.690 33.753 1.00 93.31 189 LEU A N 1
ATOM 1446 C CA . LEU A 1 189 ? -27.486 -3.532 34.424 1.00 93.31 189 LEU A CA 1
ATOM 1447 C C . LEU A 1 189 ? -28.139 -3.247 35.783 1.00 93.31 189 LEU A C 1
ATOM 1449 O O . LEU A 1 189 ? -27.458 -2.941 36.752 1.00 93.31 189 LEU A O 1
ATOM 1453 N N . LYS A 1 190 ? -29.462 -3.418 35.882 1.00 91.62 190 LYS A N 1
ATOM 1454 C CA . LYS A 1 190 ? -30.183 -3.295 37.159 1.00 91.62 190 LYS A CA 1
ATOM 1455 C C . LYS A 1 190 ? -29.816 -4.394 38.164 1.00 91.62 190 LYS A C 1
ATOM 1457 O O . LYS A 1 190 ? -29.955 -4.175 39.362 1.00 91.62 190 LYS A O 1
ATOM 1462 N N . LYS A 1 191 ? -29.376 -5.568 37.693 1.00 92.31 191 LYS A N 1
ATOM 1463 C CA . LYS A 1 191 ? -28.967 -6.699 38.546 1.00 92.31 191 LYS A CA 1
ATOM 1464 C C . LYS A 1 191 ? -27.541 -6.539 39.074 1.00 92.31 191 LYS A C 1
ATOM 1466 O O . LYS A 1 191 ? -27.288 -6.848 40.233 1.00 92.31 191 LYS A O 1
ATOM 1471 N N . HIS A 1 192 ? -26.620 -6.055 38.243 1.00 88.25 192 HIS A N 1
ATOM 1472 C CA . HIS A 1 192 ? -25.216 -5.868 38.614 1.00 88.25 192 HIS A CA 1
ATOM 1473 C C . HIS A 1 192 ? -24.950 -4.403 38.966 1.00 88.25 192 HIS A C 1
ATOM 1475 O O . HIS A 1 192 ? -24.791 -3.586 38.075 1.00 88.25 192 HIS A O 1
ATOM 1481 N N . ARG A 1 193 ? -24.899 -4.061 40.261 1.00 79.38 193 ARG A N 1
ATOM 1482 C CA . ARG A 1 193 ? -24.811 -2.662 40.734 1.00 79.38 193 ARG A CA 1
ATOM 1483 C C . ARG A 1 193 ? -23.402 -2.049 40.630 1.00 79.38 193 ARG A C 1
ATOM 1485 O O . ARG A 1 193 ? -23.285 -0.836 40.484 1.00 79.38 193 ARG A O 1
ATOM 1492 N N . SER A 1 194 ? -22.349 -2.867 40.701 1.00 74.69 194 SER A N 1
ATOM 1493 C CA . SER A 1 194 ? -20.945 -2.463 40.522 1.00 74.69 194 SER A CA 1
ATOM 1494 C C . SER A 1 194 ? -20.055 -3.673 40.191 1.00 74.69 194 SER A C 1
ATOM 1496 O O . SER A 1 194 ? -20.339 -4.793 40.617 1.00 74.69 194 SER A O 1
ATOM 1498 N N . GLY A 1 195 ? -19.004 -3.455 39.393 1.00 90.25 195 GLY A N 1
ATOM 1499 C CA . GLY A 1 195 ? -18.041 -4.476 38.954 1.00 90.25 195 GLY A CA 1
ATOM 1500 C C . GLY A 1 195 ? -17.679 -4.358 37.469 1.00 90.25 195 GLY A C 1
ATOM 1501 O O . GLY A 1 195 ? -18.344 -3.640 36.722 1.00 90.25 195 GLY A O 1
ATOM 1502 N N . GLU A 1 196 ? -16.663 -5.104 37.023 1.00 89.88 196 GLU A N 1
ATOM 1503 C CA . GLU A 1 196 ? -16.216 -5.102 35.617 1.00 89.88 196 GLU A CA 1
ATOM 1504 C C . GLU A 1 196 ? -17.347 -5.466 34.641 1.00 89.88 196 GLU A C 1
ATOM 1506 O O . GLU A 1 196 ? -17.443 -4.919 33.545 1.00 89.88 196 GLU A O 1
ATOM 1511 N N . GLU A 1 197 ? -18.237 -6.379 35.040 1.00 87.75 197 GLU A N 1
ATOM 1512 C CA . GLU A 1 197 ? -19.398 -6.778 34.237 1.00 87.75 197 GLU A CA 1
ATOM 1513 C C . GLU A 1 197 ? -20.407 -5.633 34.068 1.00 87.75 197 GLU A C 1
ATOM 1515 O O . GLU A 1 197 ? -20.977 -5.469 32.992 1.00 87.75 197 GLU A O 1
ATOM 1520 N N . HIS A 1 198 ? -20.586 -4.784 35.086 1.00 90.69 198 HIS A N 1
ATOM 1521 C CA . HIS A 1 198 ? -21.449 -3.608 34.982 1.00 90.69 198 HIS A CA 1
ATOM 1522 C C . HIS A 1 198 ? -20.870 -2.599 33.983 1.00 90.69 198 HIS A C 1
ATOM 1524 O O . HIS A 1 198 ? -21.593 -2.139 33.103 1.00 90.69 198 HIS A O 1
ATOM 1530 N N . GLU A 1 199 ? -19.564 -2.328 34.029 1.00 92.12 199 GLU A N 1
ATOM 1531 C CA . GLU A 1 199 ? -18.891 -1.449 33.059 1.00 92.12 199 GLU A CA 1
ATOM 1532 C C . GLU A 1 199 ? -18.967 -2.002 31.627 1.00 92.12 199 GLU A C 1
ATOM 1534 O O . GLU A 1 199 ? -19.297 -1.272 30.688 1.00 92.12 199 GLU A O 1
ATOM 1539 N N . LYS A 1 200 ? -18.753 -3.314 31.440 1.00 93.25 200 LYS A N 1
ATOM 1540 C CA . LYS A 1 200 ? -18.911 -3.984 30.135 1.00 93.25 200 LYS A CA 1
ATOM 1541 C C . LYS A 1 200 ? -20.333 -3.832 29.592 1.00 93.25 200 LYS A C 1
ATOM 1543 O O . LYS A 1 200 ? -20.504 -3.527 28.409 1.00 93.25 200 LYS A O 1
ATOM 1548 N N . LEU A 1 201 ? -21.346 -4.014 30.440 1.00 92.12 201 LEU A N 1
ATOM 1549 C CA . LEU A 1 201 ? -22.756 -3.862 30.075 1.00 92.12 201 LEU A CA 1
ATOM 1550 C C . LEU A 1 201 ? -23.123 -2.403 29.773 1.00 92.12 201 LEU A C 1
ATOM 1552 O O . LEU A 1 201 ? -23.856 -2.155 28.814 1.00 92.12 201 LEU A O 1
ATOM 1556 N N . GLN A 1 202 ? -22.576 -1.435 30.516 1.00 90.44 202 GLN A N 1
ATOM 1557 C CA . GLN A 1 202 ? -22.732 -0.008 30.214 1.00 90.44 202 GLN A CA 1
ATOM 1558 C C . GLN A 1 202 ? -22.133 0.341 28.850 1.00 90.44 202 GLN A C 1
ATOM 1560 O O . GLN A 1 202 ? -22.808 0.949 28.017 1.00 90.44 202 GLN A O 1
ATOM 1565 N N . HIS A 1 203 ? -20.904 -0.099 28.573 1.00 92.19 203 HIS A N 1
ATOM 1566 C CA . HIS A 1 203 ? -20.259 0.116 27.278 1.00 92.19 203 HIS A CA 1
ATOM 1567 C C . HIS A 1 203 ? -21.003 -0.565 26.128 1.00 92.19 203 HIS A C 1
ATOM 1569 O O . HIS A 1 203 ? -21.083 -0.016 25.025 1.00 92.19 203 HIS A O 1
ATOM 1575 N N . LEU A 1 204 ? -21.557 -1.757 26.363 1.00 91.69 204 LEU A N 1
ATOM 1576 C CA . LEU A 1 204 ? -22.377 -2.449 25.377 1.00 91.69 204 LEU A CA 1
ATOM 1577 C C . LEU A 1 204 ? -23.659 -1.666 25.084 1.00 91.69 204 LEU A C 1
ATOM 1579 O O . LEU A 1 204 ? -23.950 -1.420 23.915 1.00 91.69 204 LEU A O 1
ATOM 1583 N N . LEU A 1 205 ? -24.378 -1.216 26.117 1.00 91.69 205 LEU A N 1
ATOM 1584 C CA . LEU A 1 205 ? -25.584 -0.405 25.955 1.00 91.69 205 LEU A CA 1
ATOM 1585 C C . LEU A 1 205 ? -25.280 0.884 25.189 1.00 91.69 205 LEU A C 1
ATOM 1587 O O . LEU A 1 205 ? -25.975 1.196 24.227 1.00 91.69 205 LEU A O 1
ATOM 1591 N N . GLN A 1 206 ? -24.203 1.582 25.557 1.00 89.44 206 GLN A N 1
ATOM 1592 C CA . GLN A 1 206 ? -23.752 2.789 24.869 1.00 89.44 206 GLN A CA 1
ATOM 1593 C C . GLN A 1 206 ? -23.490 2.511 23.383 1.00 89.44 206 GLN A C 1
ATOM 1595 O O . GLN A 1 206 ? -24.008 3.216 22.523 1.00 89.44 206 GLN A O 1
ATOM 1600 N N . ARG A 1 207 ? -22.781 1.423 23.054 1.00 91.69 207 ARG A N 1
ATOM 1601 C CA . ARG A 1 207 ? -22.539 1.008 21.663 1.00 91.69 207 ARG A CA 1
ATOM 1602 C C . ARG A 1 207 ? -23.838 0.700 20.910 1.00 91.69 207 ARG A C 1
ATOM 1604 O O . ARG A 1 207 ? -23.953 1.046 19.734 1.00 91.69 207 ARG A O 1
ATOM 1611 N N . MET A 1 208 ? -24.797 0.038 21.558 1.00 85.31 208 MET A N 1
ATOM 1612 C CA . MET A 1 208 ? -26.092 -0.313 20.962 1.00 85.31 208 MET A CA 1
ATOM 1613 C C . MET A 1 208 ? -26.984 0.911 20.731 1.00 85.31 208 MET A C 1
ATOM 1615 O O . MET A 1 208 ? -27.707 0.951 19.736 1.00 85.31 208 MET A O 1
ATOM 1619 N N . VAL A 1 209 ? -26.932 1.899 21.626 1.00 86.56 209 VAL A N 1
ATOM 1620 C CA . VAL A 1 209 ? -27.671 3.164 21.514 1.00 86.56 209 VAL A CA 1
ATOM 1621 C C . VAL A 1 209 ? -27.065 4.037 20.420 1.00 86.56 209 VAL A C 1
ATOM 1623 O O . VAL A 1 209 ? -27.768 4.365 19.468 1.00 86.56 209 VAL A O 1
ATOM 1626 N N . SER A 1 210 ? -25.749 4.277 20.452 1.00 82.25 210 SER A N 1
ATOM 1627 C CA . SER A 1 210 ? -25.076 5.064 19.413 1.00 82.25 210 SER A CA 1
ATOM 1628 C C . SER A 1 210 ? -25.303 4.469 18.024 1.00 82.25 210 SER A C 1
ATOM 1630 O O . SER A 1 210 ? -25.569 5.195 17.079 1.00 82.25 210 SER A O 1
ATOM 1632 N N . ARG A 1 211 ? -25.276 3.136 17.869 1.00 77.44 211 ARG A N 1
ATOM 1633 C CA . ARG A 1 211 ? -25.502 2.504 16.559 1.00 77.44 211 ARG A CA 1
ATOM 1634 C C . ARG A 1 211 ? -26.928 2.677 16.023 1.00 77.44 211 ARG A C 1
ATOM 1636 O O . ARG A 1 211 ? -27.087 2.686 14.807 1.00 77.44 211 ARG A O 1
ATOM 1643 N N . SER A 1 212 ? -27.943 2.778 16.883 1.00 68.25 212 SER A N 1
ATOM 1644 C CA . SER A 1 212 ? -29.330 2.953 16.427 1.00 68.25 212 SER A CA 1
ATOM 1645 C C . SER A 1 212 ? -29.680 4.394 16.067 1.00 68.25 212 SER A C 1
ATOM 1647 O O . SER A 1 212 ? -30.610 4.605 15.302 1.00 68.25 212 SER A O 1
ATOM 1649 N N . GLU A 1 213 ? -28.955 5.376 16.604 1.00 58.91 213 GLU A N 1
ATOM 1650 C CA . GLU A 1 213 ? -29.274 6.801 16.423 1.00 58.91 213 GLU A CA 1
ATOM 1651 C C . GLU A 1 213 ? -28.821 7.358 15.062 1.00 58.91 213 GLU A C 1
ATOM 1653 O O . GLU A 1 213 ? -29.368 8.350 14.596 1.00 58.91 213 GLU A O 1
ATOM 1658 N N . TYR A 1 214 ? -27.907 6.688 14.352 1.00 53.44 214 TYR A N 1
ATOM 1659 C CA . TYR A 1 214 ? -27.451 7.117 13.018 1.00 53.44 214 TYR A CA 1
ATOM 1660 C C . TYR A 1 214 ? -28.330 6.626 11.848 1.00 53.44 214 TYR A C 1
ATOM 1662 O O . TYR A 1 214 ? -27.899 6.696 10.698 1.00 53.44 214 TYR A O 1
ATOM 1670 N N . GLY A 1 215 ? -29.522 6.081 12.124 1.00 48.78 215 GLY A N 1
ATOM 1671 C CA . GLY A 1 215 ? -30.441 5.538 11.111 1.00 48.78 215 GLY A CA 1
ATOM 1672 C C . GLY A 1 215 ? -31.659 6.407 10.796 1.00 48.78 215 GLY A C 1
ATOM 1673 O O . GLY A 1 215 ? -32.381 6.098 9.857 1.00 48.78 215 GLY A O 1
ATOM 1674 N N . VAL A 1 216 ? -31.893 7.484 11.550 1.00 44.38 216 VAL A N 1
ATOM 1675 C CA . VAL A 1 216 ? -33.010 8.404 11.304 1.00 44.38 216 VAL A CA 1
ATOM 1676 C C . VAL A 1 216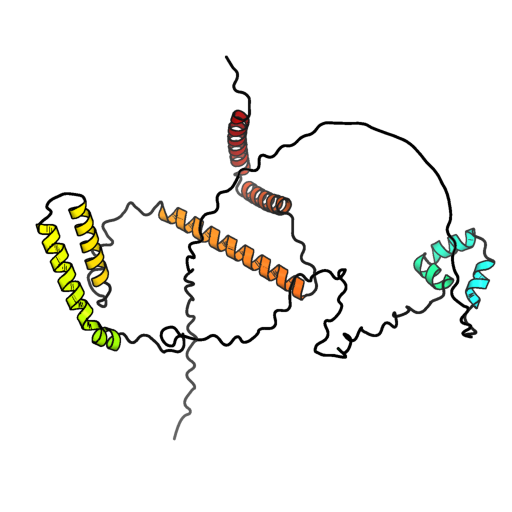 ? -32.431 9.691 10.733 1.00 44.38 216 VAL A C 1
ATOM 1678 O O . VAL A 1 216 ? -31.501 10.260 11.307 1.00 44.38 216 VAL A O 1
ATOM 1681 N N . GLY A 1 217 ? -32.935 10.094 9.565 1.00 43.28 217 GLY A N 1
ATOM 1682 C CA . GLY A 1 217 ? -32.569 11.335 8.889 1.00 43.28 217 GLY A CA 1
ATOM 1683 C C . GLY A 1 217 ? -32.544 12.518 9.855 1.00 43.28 217 GLY A C 1
ATOM 1684 O O . GLY A 1 217 ? -33.367 12.608 10.764 1.00 43.28 217 GLY A O 1
ATOM 1685 N N . GLY A 1 218 ? -31.533 13.367 9.667 1.00 47.59 218 GLY A N 1
ATOM 1686 C CA . GLY A 1 218 ? -31.241 14.511 10.513 1.00 47.59 218 GLY A CA 1
ATOM 1687 C C . GLY A 1 218 ? -32.446 15.417 10.726 1.00 47.59 218 GLY A C 1
ATOM 1688 O O . GLY A 1 218 ? -33.268 15.602 9.841 1.00 47.59 218 GLY A O 1
ATOM 1689 N N . ASP A 1 219 ? -32.548 15.930 11.944 1.00 44.28 219 ASP A N 1
ATOM 1690 C CA . ASP A 1 219 ? -32.422 17.354 12.251 1.00 44.28 219 ASP A CA 1
ATOM 1691 C C . ASP A 1 219 ? -32.774 17.514 13.735 1.00 44.28 219 ASP A C 1
ATOM 1693 O O . ASP A 1 219 ? -33.843 17.090 14.166 1.00 44.28 219 ASP A O 1
ATOM 1697 N N . SER A 1 220 ? -31.856 18.093 14.522 1.00 47.69 220 SER A N 1
ATOM 1698 C CA . SER A 1 220 ? -32.062 18.725 15.854 1.00 47.69 220 SER A CA 1
ATOM 1699 C C . SER A 1 220 ? -31.168 18.265 17.019 1.00 47.69 220 SER A C 1
ATOM 1701 O O . SER A 1 220 ? -31.211 18.908 18.062 1.00 47.69 220 SER A O 1
ATOM 1703 N N . GLN A 1 221 ? -30.310 17.241 16.903 1.00 48.31 221 GLN A N 1
ATOM 1704 C CA . GLN A 1 221 ? -29.490 16.797 18.062 1.00 48.31 221 GLN A CA 1
ATOM 1705 C C . GLN A 1 221 ? -27.964 16.904 17.891 1.00 48.31 221 GLN A C 1
ATOM 1707 O O . GLN A 1 221 ? -27.207 16.414 18.724 1.00 48.31 221 GLN A O 1
ATOM 1712 N N . SER A 1 222 ? -27.470 17.596 16.860 1.00 46.38 222 SER A N 1
ATOM 1713 C CA . SER A 1 222 ? -26.024 17.800 16.652 1.00 46.38 222 SER A CA 1
ATOM 1714 C C . SER A 1 222 ? -25.413 18.961 17.455 1.00 46.38 222 SER A C 1
ATOM 1716 O O . SER A 1 222 ? -24.194 19.132 17.437 1.00 46.38 222 SER A O 1
ATOM 1718 N N . LEU A 1 223 ? -26.217 19.748 18.180 1.00 51.22 223 LEU A N 1
ATOM 1719 C CA . LEU A 1 223 ? -25.751 20.983 18.831 1.00 51.22 223 LEU A CA 1
ATOM 1720 C C . LEU A 1 223 ? -25.364 20.842 20.313 1.00 51.22 223 LEU A C 1
ATOM 1722 O O . LEU A 1 223 ? -24.755 21.758 20.856 1.00 51.22 223 LEU A O 1
ATOM 1726 N N . LEU A 1 224 ? -25.638 19.706 20.964 1.00 50.28 224 LEU A N 1
ATOM 1727 C CA . LEU A 1 224 ? -25.261 19.492 22.375 1.00 50.28 224 LEU A CA 1
ATOM 1728 C C . LEU A 1 224 ? -23.989 18.650 22.564 1.00 50.28 224 LEU A C 1
ATOM 1730 O O . LEU A 1 224 ? -23.494 18.533 23.680 1.00 50.28 224 LEU A O 1
ATOM 1734 N N . PHE A 1 225 ? -23.425 18.092 21.488 1.00 46.97 225 PHE A N 1
ATOM 1735 C CA . PHE A 1 225 ? -22.243 17.222 21.571 1.00 46.97 225 PHE A CA 1
ATOM 1736 C C . PHE A 1 225 ? -20.930 17.905 21.146 1.00 46.97 225 PHE A C 1
ATOM 1738 O O . PHE A 1 225 ? -19.847 17.392 21.406 1.00 46.97 225 PHE A O 1
ATOM 1745 N N . THR A 1 226 ? -20.991 19.082 20.522 1.00 52.56 226 THR A N 1
ATOM 1746 C CA . THR A 1 226 ? -19.809 19.789 19.995 1.00 52.56 226 THR A CA 1
ATOM 1747 C C . THR A 1 226 ? -19.207 20.818 20.956 1.00 52.56 226 THR A C 1
ATOM 1749 O O . THR A 1 226 ? -18.058 21.209 20.767 1.00 52.56 226 THR A O 1
ATOM 1752 N N . CYS A 1 227 ? -19.917 21.236 22.010 1.00 49.16 227 CYS A N 1
ATOM 1753 C CA . CYS A 1 227 ? -19.484 22.332 22.888 1.00 49.16 227 CYS A CA 1
ATOM 1754 C C . CYS A 1 227 ? -18.722 21.913 24.166 1.00 49.16 227 CYS A C 1
ATOM 1756 O O . CYS A 1 227 ? -18.236 22.788 24.877 1.00 49.16 227 CYS A O 1
ATOM 1758 N N . LEU A 1 228 ? -18.561 20.612 24.455 1.00 50.28 228 LEU A N 1
ATOM 1759 C CA . LEU A 1 228 ? -18.002 20.119 25.733 1.00 50.28 228 LEU A CA 1
ATOM 1760 C C . LEU A 1 228 ? -16.635 19.413 25.659 1.00 50.28 228 LEU A C 1
ATOM 1762 O O . LEU A 1 228 ? -16.160 18.909 26.673 1.00 50.28 228 LEU A O 1
ATOM 1766 N N . THR A 1 229 ? -15.938 19.416 24.520 1.00 56.12 229 THR A N 1
ATOM 1767 C CA . THR A 1 229 ? -14.571 18.854 24.450 1.00 56.12 229 THR A CA 1
ATOM 1768 C C . THR A 1 229 ? -13.538 19.809 23.844 1.00 56.12 229 THR A C 1
ATOM 1770 O O . THR A 1 229 ? -13.133 19.608 22.698 1.00 56.12 229 THR A O 1
ATOM 1773 N N . PRO A 1 230 ? -13.019 20.799 24.594 1.00 52.59 230 PRO A N 1
ATOM 1774 C CA . PRO A 1 230 ? -11.851 21.566 24.184 1.00 52.59 230 PRO A CA 1
ATOM 1775 C C . PRO A 1 230 ? -10.602 21.134 24.979 1.00 52.59 230 PRO A C 1
ATOM 1777 O O . PRO A 1 230 ? -10.089 21.908 25.777 1.00 52.59 230 PRO A O 1
ATOM 1780 N N . LEU A 1 231 ? -10.101 19.897 24.803 1.00 49.25 231 LEU A N 1
ATOM 1781 C CA . LEU A 1 231 ? -8.743 19.543 25.287 1.00 49.25 231 LEU A CA 1
ATOM 1782 C C . LEU A 1 231 ? -8.036 18.353 24.592 1.00 49.25 231 LEU A C 1
ATOM 1784 O O . LEU A 1 231 ? -6.954 17.961 25.016 1.00 49.25 231 LEU A O 1
ATOM 1788 N N . ILE A 1 232 ? -8.579 17.775 23.509 1.00 51.56 232 ILE A N 1
ATOM 1789 C CA . ILE A 1 232 ? -8.028 16.546 22.876 1.00 51.56 232 ILE A CA 1
ATOM 1790 C C . ILE A 1 232 ? -7.465 16.796 21.450 1.00 51.56 232 ILE A C 1
ATOM 1792 O O . ILE A 1 232 ? -7.053 15.873 20.757 1.00 51.56 232 ILE A O 1
ATOM 1796 N N . SER A 1 233 ? -7.366 18.046 20.988 1.00 49.16 233 SER A N 1
ATOM 1797 C CA . SER A 1 233 ? -7.082 18.353 19.567 1.00 49.16 233 SER A CA 1
ATOM 1798 C C . SER A 1 233 ? -5.592 18.350 19.166 1.00 49.16 233 SER A C 1
ATOM 1800 O O . SER A 1 233 ? -5.263 18.146 18.001 1.00 49.16 233 SER A O 1
ATOM 1802 N N . ALA A 1 234 ? -4.658 18.526 20.107 1.00 51.62 234 ALA A N 1
ATOM 1803 C CA . ALA A 1 234 ? -3.225 18.657 19.800 1.00 51.62 234 ALA A CA 1
ATOM 1804 C C . ALA A 1 234 ? -2.494 17.368 19.323 1.00 51.62 234 ALA A C 1
ATOM 1806 O O . ALA A 1 234 ? -1.642 17.466 18.434 1.00 51.62 234 ALA A O 1
ATOM 1807 N N . PRO A 1 235 ? -2.768 16.147 19.841 1.00 54.56 235 PRO A N 1
ATOM 1808 C CA . PRO A 1 235 ? -2.088 14.938 19.359 1.00 54.56 235 PRO A CA 1
ATOM 1809 C C . PRO A 1 235 ? -2.575 14.480 17.974 1.00 54.56 235 PRO A C 1
ATOM 1811 O O . PRO A 1 235 ? -1.898 13.679 17.325 1.00 54.56 235 PRO A O 1
ATOM 1814 N N . GLN A 1 236 ? -3.719 14.984 17.503 1.00 60.69 236 GLN A N 1
ATOM 1815 C CA . GLN A 1 236 ? -4.323 14.577 16.237 1.00 60.69 236 GLN A CA 1
ATOM 1816 C C . GLN A 1 236 ? -3.649 15.261 15.035 1.00 60.69 236 GLN A C 1
ATOM 1818 O O . GLN A 1 236 ? -3.314 14.593 14.056 1.00 60.69 236 GLN A O 1
ATOM 1823 N N . GLU A 1 237 ? -3.307 16.548 15.143 1.00 69.00 237 GLU A N 1
ATOM 1824 C CA . GLU A 1 237 ? -2.634 17.299 14.072 1.00 69.00 237 GLU A CA 1
ATOM 1825 C C . GLU A 1 237 ? -1.253 16.721 13.720 1.00 69.00 237 GLU A C 1
ATOM 1827 O O . GLU A 1 237 ? -0.901 16.574 12.546 1.00 69.00 237 GLU A O 1
ATOM 1832 N N . GLN A 1 238 ? -0.470 16.313 14.726 1.00 69.75 238 GLN A N 1
ATOM 1833 C CA . GLN A 1 238 ? 0.845 15.699 14.501 1.00 69.75 238 GLN A CA 1
ATOM 1834 C C . GLN A 1 238 ? 0.734 14.354 13.771 1.00 69.75 238 GLN A C 1
ATOM 1836 O O . GLN A 1 238 ? 1.548 14.038 12.896 1.00 69.75 238 GLN A O 1
ATOM 1841 N N . GLN A 1 239 ? -0.291 13.566 14.102 1.00 73.69 239 GLN A N 1
ATOM 1842 C CA . GLN A 1 239 ? -0.563 12.292 13.445 1.00 73.69 239 GLN A CA 1
ATOM 1843 C C . GLN A 1 239 ? -1.053 12.498 12.009 1.00 73.69 239 GLN A C 1
ATOM 1845 O O . GLN A 1 239 ? -0.603 11.794 11.103 1.00 73.69 239 GLN A O 1
ATOM 1850 N N . GLU A 1 240 ? -1.912 13.486 11.771 1.00 82.81 240 GLU A N 1
ATOM 1851 C CA . GLU A 1 240 ? -2.396 13.828 10.435 1.00 82.81 240 GLU A CA 1
ATOM 1852 C C . GLU A 1 240 ? -1.280 14.327 9.521 1.00 82.81 240 GLU A C 1
ATOM 1854 O O . GLU A 1 240 ? -1.180 13.887 8.374 1.00 82.81 240 GLU A O 1
ATOM 1859 N N . MET A 1 241 ? -0.394 15.189 10.021 1.00 80.75 241 MET A N 1
ATOM 1860 C CA . MET A 1 241 ? 0.762 15.658 9.257 1.00 80.75 241 MET A CA 1
ATOM 1861 C C . MET A 1 241 ? 1.717 14.507 8.929 1.00 80.75 241 MET A C 1
ATOM 1863 O O . MET A 1 241 ? 2.171 14.393 7.789 1.00 80.75 241 MET A O 1
ATOM 1867 N N . ALA A 1 242 ? 1.943 13.583 9.868 1.00 84.25 242 ALA A N 1
ATOM 1868 C CA . ALA A 1 242 ? 2.723 12.373 9.612 1.00 84.25 242 ALA A CA 1
ATOM 1869 C C . ALA A 1 242 ? 2.065 11.456 8.562 1.00 84.25 242 ALA A C 1
ATOM 1871 O O . ALA A 1 242 ? 2.758 10.860 7.734 1.00 84.25 242 ALA A O 1
ATOM 1872 N N . GLN A 1 243 ? 0.734 11.338 8.557 1.00 87.38 243 GLN A N 1
ATOM 1873 C CA . GLN A 1 243 ? 0.004 10.574 7.542 1.00 87.38 243 GLN A CA 1
ATOM 1874 C C . GLN A 1 243 ? 0.046 11.246 6.165 1.00 87.38 243 GLN A C 1
ATOM 1876 O O . GLN A 1 243 ? 0.276 10.564 5.164 1.00 87.38 243 GLN A O 1
ATOM 1881 N N . LYS A 1 244 ? -0.137 12.570 6.102 1.00 89.69 244 LYS A N 1
ATOM 1882 C CA . LYS A 1 244 ? -0.027 13.367 4.870 1.00 89.69 244 LYS A CA 1
ATOM 1883 C C . LYS A 1 244 ? 1.375 13.248 4.272 1.00 89.69 244 LYS A C 1
ATOM 1885 O O . LYS A 1 244 ? 1.507 12.984 3.081 1.00 89.69 244 LYS A O 1
ATOM 1890 N N . GLU A 1 245 ? 2.410 13.328 5.101 1.00 86.62 245 GLU A N 1
ATOM 1891 C CA . GLU A 1 245 ? 3.801 13.157 4.676 1.00 86.62 245 GLU A CA 1
ATOM 1892 C C . GLU A 1 245 ? 4.070 11.743 4.136 1.00 86.62 245 GLU A C 1
ATOM 1894 O O . GLU A 1 245 ? 4.650 11.577 3.064 1.00 86.62 245 GLU A O 1
ATOM 1899 N N . ARG A 1 246 ? 3.562 10.699 4.807 1.00 87.25 246 ARG A N 1
ATOM 1900 C CA . ARG A 1 246 ? 3.647 9.316 4.302 1.00 87.25 246 ARG A CA 1
ATOM 1901 C C . ARG A 1 246 ? 2.953 9.149 2.950 1.00 87.25 246 ARG A C 1
ATOM 1903 O O . ARG A 1 246 ? 3.494 8.457 2.089 1.00 87.25 246 ARG A O 1
ATOM 1910 N N . LYS A 1 247 ? 1.782 9.764 2.754 1.00 92.88 247 LYS A N 1
ATOM 1911 C CA . LYS A 1 247 ? 1.061 9.746 1.469 1.00 92.88 247 LYS A CA 1
ATOM 1912 C C . LYS A 1 247 ? 1.878 10.428 0.369 1.00 92.88 247 LYS A C 1
ATOM 1914 O O . LYS A 1 247 ? 2.128 9.799 -0.654 1.00 92.88 247 LYS A O 1
ATOM 1919 N N . ARG A 1 248 ? 2.409 11.628 0.627 1.00 90.81 248 ARG A N 1
ATOM 1920 C CA . ARG A 1 248 ? 3.289 12.357 -0.308 1.00 90.81 248 ARG A CA 1
ATOM 1921 C C . ARG A 1 248 ? 4.513 11.532 -0.712 1.00 90.81 248 ARG A C 1
ATOM 1923 O O . ARG A 1 248 ? 4.824 11.410 -1.893 1.00 90.81 248 ARG A O 1
ATOM 1930 N N . GLN A 1 249 ? 5.181 10.892 0.249 1.00 86.75 249 GLN A N 1
ATOM 1931 C CA . GLN A 1 249 ? 6.330 10.022 -0.032 1.00 86.75 249 GLN A CA 1
ATOM 1932 C C . GLN A 1 249 ? 5.954 8.796 -0.875 1.00 86.75 249 GLN A C 1
ATOM 1934 O O . GLN A 1 249 ? 6.722 8.373 -1.743 1.00 86.75 249 GLN A O 1
ATOM 1939 N N . GLN A 1 250 ? 4.778 8.209 -0.631 1.00 90.88 250 GLN A N 1
ATOM 1940 C CA . GLN A 1 250 ? 4.266 7.107 -1.445 1.00 90.88 250 GLN A CA 1
ATOM 1941 C C . GLN A 1 250 ? 3.977 7.560 -2.877 1.00 90.88 250 GLN A C 1
ATOM 1943 O O . GLN A 1 250 ? 4.390 6.875 -3.811 1.00 90.88 250 GLN A O 1
ATOM 1948 N N . GLU A 1 251 ? 3.328 8.708 -3.053 1.00 94.25 251 GLU A N 1
ATOM 1949 C CA . GLU A 1 251 ? 3.020 9.296 -4.361 1.00 94.25 251 GLU A CA 1
ATOM 1950 C C . GLU A 1 251 ? 4.292 9.598 -5.157 1.00 94.25 251 GLU A C 1
ATOM 1952 O O . GLU A 1 251 ? 4.423 9.119 -6.281 1.00 94.25 251 GLU A O 1
ATOM 1957 N N . LEU A 1 252 ? 5.285 10.259 -4.550 1.00 90.12 252 LEU A N 1
ATOM 1958 C CA . LEU A 1 252 ? 6.588 10.514 -5.180 1.00 90.12 252 LEU A CA 1
ATOM 1959 C C . LEU A 1 252 ? 7.279 9.217 -5.613 1.00 90.12 252 LEU A C 1
ATOM 1961 O O . LEU A 1 252 ? 7.800 9.106 -6.723 1.00 90.12 252 LEU A O 1
ATOM 1965 N N . ARG A 1 253 ? 7.255 8.189 -4.760 1.00 88.00 253 ARG A N 1
ATOM 1966 C CA . ARG A 1 253 ? 7.833 6.882 -5.093 1.00 88.00 253 ARG A CA 1
ATOM 1967 C C . ARG A 1 253 ? 7.101 6.210 -6.255 1.00 88.00 253 ARG A C 1
ATOM 1969 O O . ARG A 1 253 ? 7.742 5.548 -7.075 1.00 88.00 253 ARG A O 1
ATOM 1976 N N . LEU A 1 254 ? 5.774 6.318 -6.302 1.00 93.50 254 LEU A N 1
ATOM 1977 C CA . LEU A 1 254 ? 4.967 5.782 -7.394 1.00 93.50 254 LEU A CA 1
ATOM 1978 C C . LEU A 1 254 ? 5.236 6.540 -8.698 1.00 93.50 254 LEU A C 1
ATOM 1980 O O . LEU A 1 254 ? 5.435 5.882 -9.717 1.00 93.50 254 LEU A O 1
ATOM 1984 N N . ALA A 1 255 ? 5.340 7.868 -8.649 1.00 92.06 255 ALA A N 1
ATOM 1985 C CA . ALA A 1 255 ? 5.675 8.714 -9.791 1.00 92.06 255 ALA A CA 1
ATOM 1986 C C . ALA A 1 255 ? 7.055 8.364 -10.371 1.00 92.06 255 ALA A C 1
ATOM 1988 O O . ALA A 1 255 ? 7.155 8.000 -11.540 1.00 92.06 255 ALA A O 1
ATOM 1989 N N . LEU A 1 256 ? 8.101 8.299 -9.536 1.00 90.12 256 LEU A N 1
ATOM 1990 C CA . LEU A 1 256 ? 9.443 7.877 -9.969 1.00 90.12 256 LEU A CA 1
ATOM 1991 C C . LEU A 1 256 ? 9.447 6.463 -10.569 1.00 90.12 256 LEU A C 1
ATOM 1993 O O . LEU A 1 256 ? 10.214 6.151 -11.480 1.00 90.12 256 LEU A O 1
ATOM 1997 N N . LYS A 1 257 ? 8.598 5.564 -10.059 1.00 89.56 257 LYS A N 1
ATOM 1998 C CA . LYS A 1 257 ? 8.448 4.216 -10.619 1.00 89.56 257 LYS A CA 1
ATOM 1999 C C . LYS A 1 257 ? 7.771 4.245 -11.993 1.00 89.56 257 LYS A C 1
ATOM 2001 O O . LYS A 1 257 ? 8.127 3.424 -12.837 1.00 89.56 257 LYS A O 1
ATOM 2006 N N . GLN A 1 258 ? 6.797 5.128 -12.205 1.00 90.75 258 GLN A N 1
ATOM 2007 C CA . GLN A 1 258 ? 6.133 5.313 -13.497 1.00 90.75 258 GLN A CA 1
ATOM 2008 C C . GLN A 1 258 ? 7.092 5.913 -14.526 1.00 90.75 258 GLN A C 1
ATOM 2010 O O . GLN A 1 258 ? 7.219 5.358 -15.611 1.00 90.75 258 GLN A O 1
ATOM 2015 N N . GLU A 1 259 ? 7.846 6.945 -14.159 1.00 90.50 259 GLU A N 1
ATOM 2016 C CA . GLU A 1 259 ? 8.832 7.584 -15.037 1.00 90.50 259 GLU A CA 1
ATOM 2017 C C . GLU A 1 259 ? 9.912 6.596 -15.497 1.00 90.50 259 GLU A C 1
ATOM 2019 O O . GLU A 1 259 ? 10.154 6.435 -16.691 1.00 90.50 259 GLU A O 1
ATOM 2024 N N . ARG A 1 260 ? 10.488 5.821 -14.568 1.00 89.31 260 ARG A N 1
ATOM 2025 C CA . ARG A 1 260 ? 11.444 4.752 -14.913 1.00 89.31 260 ARG A CA 1
ATOM 2026 C C . ARG A 1 260 ? 10.842 3.716 -15.859 1.00 89.31 260 ARG A C 1
ATOM 2028 O O . ARG A 1 260 ? 11.548 3.156 -16.693 1.00 89.31 260 ARG A O 1
ATOM 2035 N N . ARG A 1 261 ? 9.547 3.414 -15.715 1.00 89.00 261 ARG A N 1
ATOM 2036 C CA . ARG A 1 261 ? 8.844 2.512 -16.636 1.00 89.00 261 ARG A CA 1
ATOM 2037 C C . ARG A 1 261 ? 8.665 3.142 -18.015 1.00 89.00 261 ARG A C 1
ATOM 2039 O O . ARG A 1 261 ? 8.861 2.428 -18.989 1.00 89.00 261 ARG A O 1
ATOM 2046 N N . ALA A 1 262 ? 8.353 4.432 -18.096 1.00 89.50 262 ALA A N 1
ATOM 2047 C CA . ALA A 1 262 ? 8.235 5.163 -19.356 1.00 89.50 262 ALA A CA 1
ATOM 2048 C C . ALA A 1 262 ? 9.582 5.244 -20.097 1.00 89.50 262 ALA A C 1
ATOM 2050 O O . ALA A 1 262 ? 9.654 4.897 -21.271 1.00 89.50 262 ALA A O 1
ATOM 2051 N N . GLN A 1 263 ? 10.676 5.562 -19.396 1.00 89.69 263 GLN A N 1
ATOM 2052 C CA . GLN A 1 263 ? 12.034 5.527 -19.964 1.00 89.69 263 GLN A CA 1
ATOM 2053 C C . GLN A 1 263 ? 12.377 4.142 -20.527 1.00 89.69 263 GLN A C 1
ATOM 2055 O O . GLN A 1 263 ? 12.954 4.015 -21.604 1.00 89.69 263 GLN A O 1
ATOM 2060 N N . ALA A 1 264 ? 11.972 3.085 -19.824 1.00 88.12 264 ALA A N 1
ATOM 2061 C CA . ALA A 1 264 ? 12.156 1.728 -20.310 1.00 88.12 264 ALA A CA 1
ATOM 2062 C C . ALA A 1 264 ? 11.269 1.361 -21.503 1.00 88.12 264 ALA A C 1
ATOM 2064 O O . ALA A 1 264 ? 11.686 0.549 -22.324 1.00 88.12 264 ALA A O 1
ATOM 2065 N N . GLN A 1 265 ? 10.077 1.951 -21.627 1.00 86.19 265 GLN A N 1
ATOM 2066 C CA . GLN A 1 265 ? 9.250 1.817 -22.830 1.00 86.19 265 GLN A CA 1
ATOM 2067 C C . GLN A 1 265 ? 9.889 2.519 -24.034 1.00 86.19 265 GLN A C 1
ATOM 2069 O O . GLN A 1 265 ? 9.800 2.001 -25.140 1.00 86.19 265 GLN A O 1
ATOM 2074 N N . GLN A 1 266 ? 10.598 3.629 -23.811 1.00 87.50 266 GLN A N 1
ATOM 2075 C CA . GLN A 1 266 ? 11.404 4.322 -24.827 1.00 87.50 266 GLN A CA 1
ATOM 2076 C C . GLN A 1 266 ? 12.695 3.563 -25.204 1.00 87.50 266 GLN A C 1
ATOM 2078 O O . GLN A 1 266 ? 13.451 4.016 -26.056 1.00 87.50 266 GLN A O 1
ATOM 2083 N N . GLY A 1 267 ? 12.974 2.413 -24.578 1.00 83.62 267 GLY A N 1
ATOM 2084 C CA . GLY A 1 267 ? 14.158 1.593 -24.853 1.00 83.62 267 GLY A CA 1
ATOM 2085 C C . GLY A 1 267 ? 15.396 1.956 -24.027 1.00 83.62 267 GLY A C 1
ATOM 2086 O O . GLY A 1 267 ? 16.408 1.253 -24.102 1.00 83.62 267 GLY A O 1
ATOM 2087 N N . HIS A 1 268 ? 15.331 2.989 -23.180 1.00 85.75 268 HIS A N 1
ATOM 2088 C CA . HIS A 1 268 ? 16.404 3.281 -22.233 1.00 85.75 268 HIS A CA 1
ATOM 2089 C C . HIS A 1 268 ? 16.449 2.230 -21.122 1.00 85.75 268 HIS A C 1
ATOM 2091 O O . HIS A 1 268 ? 15.435 1.682 -20.699 1.00 85.75 268 HIS A O 1
ATOM 2097 N N . ARG A 1 269 ? 17.643 1.937 -20.602 1.00 81.88 269 ARG A N 1
ATOM 2098 C CA . ARG A 1 269 ? 17.816 1.028 -19.461 1.00 81.88 269 ARG A CA 1
ATOM 2099 C C . ARG A 1 269 ? 17.855 1.869 -18.183 1.00 81.88 269 ARG A C 1
ATOM 2101 O O . ARG A 1 269 ? 18.880 2.508 -17.954 1.00 81.88 269 ARG A O 1
ATOM 2108 N N . PRO A 1 270 ? 16.796 1.890 -17.346 1.00 84.62 270 PRO A N 1
ATOM 2109 C CA . PRO A 1 270 ? 16.781 2.762 -16.177 1.00 84.62 270 PRO A CA 1
ATOM 2110 C C . PRO A 1 270 ? 17.894 2.367 -15.207 1.00 84.62 270 PRO A C 1
ATOM 2112 O O . PRO A 1 270 ? 17.996 1.203 -14.808 1.00 84.62 270 PRO A O 1
ATOM 2115 N N . TYR A 1 271 ? 18.725 3.333 -14.820 1.00 84.31 271 TYR A N 1
ATOM 2116 C CA . TYR A 1 271 ? 19.774 3.126 -13.828 1.00 84.31 271 TYR A CA 1
ATOM 2117 C C . TYR A 1 271 ? 19.190 3.202 -12.411 1.00 84.31 271 TYR A C 1
ATOM 2119 O O . TYR A 1 271 ? 18.486 4.147 -12.049 1.00 84.31 271 TYR A O 1
ATOM 2127 N N . PHE A 1 272 ? 19.477 2.195 -11.586 1.00 84.44 272 PHE A N 1
ATOM 2128 C CA . PHE A 1 272 ? 19.045 2.157 -10.191 1.00 84.44 272 PHE A CA 1
ATOM 2129 C C . PHE A 1 272 ? 20.167 2.671 -9.304 1.00 84.44 272 PHE A C 1
ATOM 2131 O O . PHE A 1 272 ? 21.097 1.926 -9.002 1.00 84.44 272 PHE A O 1
ATOM 2138 N N . LEU A 1 273 ? 20.043 3.921 -8.847 1.00 88.50 273 LEU A N 1
ATOM 2139 C CA . LEU A 1 273 ? 20.970 4.462 -7.855 1.00 88.50 273 LEU A CA 1
ATOM 2140 C C . LEU A 1 273 ? 21.020 3.545 -6.635 1.00 88.50 273 LEU A C 1
ATOM 2142 O O . LEU A 1 273 ? 19.977 3.082 -6.145 1.00 88.50 273 LEU A O 1
ATOM 2146 N N . LYS A 1 274 ? 22.229 3.321 -6.118 1.00 91.88 274 LYS A N 1
ATOM 2147 C CA . LYS A 1 274 ? 22.437 2.513 -4.915 1.00 91.88 274 LYS A CA 1
ATOM 2148 C C . LYS A 1 274 ? 21.743 3.170 -3.721 1.00 91.88 274 LYS A C 1
ATOM 2150 O O . LYS A 1 274 ? 21.558 4.384 -3.660 1.00 91.88 274 LYS A O 1
ATOM 2155 N N . LYS A 1 275 ? 21.378 2.374 -2.711 1.00 90.38 275 LYS A N 1
ATOM 2156 C CA . LYS A 1 275 ? 20.739 2.902 -1.488 1.00 90.38 275 LYS A CA 1
ATOM 2157 C C . LYS A 1 275 ? 21.625 3.930 -0.766 1.00 90.38 275 LYS A C 1
ATOM 2159 O O . LYS A 1 275 ? 21.092 4.850 -0.156 1.00 90.38 275 LYS A O 1
ATOM 2164 N N . SER A 1 276 ? 22.950 3.774 -0.816 1.00 92.00 276 SER A N 1
ATOM 2165 C CA . SER A 1 276 ? 23.916 4.737 -0.268 1.00 92.00 276 SER A CA 1
ATOM 2166 C C . SER A 1 276 ? 23.859 6.077 -1.001 1.00 92.00 276 SER A C 1
ATOM 2168 O O . SER A 1 276 ? 23.732 7.111 -0.355 1.00 92.00 276 SER A O 1
ATOM 2170 N N . GLU A 1 277 ? 23.863 6.049 -2.332 1.00 92.44 277 GLU A N 1
ATOM 2171 C CA . GLU A 1 277 ? 23.770 7.234 -3.194 1.00 92.44 277 GLU A CA 1
ATOM 2172 C C . GLU A 1 277 ? 22.439 7.966 -2.977 1.00 92.44 277 GLU A C 1
ATOM 2174 O O . GLU A 1 277 ? 22.420 9.171 -2.754 1.00 92.44 277 GLU A O 1
ATOM 2179 N N . GLN A 1 278 ? 21.321 7.232 -2.915 1.00 88.88 278 GLN A N 1
ATOM 2180 C CA . GLN A 1 278 ? 20.011 7.813 -2.587 1.00 88.88 278 GLN A CA 1
ATOM 2181 C C . GLN A 1 278 ? 20.025 8.521 -1.225 1.00 88.88 278 GLN A C 1
ATOM 2183 O O . GLN A 1 278 ? 19.484 9.615 -1.087 1.00 88.88 278 GLN A O 1
ATOM 2188 N N . ARG A 1 279 ? 20.666 7.923 -0.210 1.00 91.00 279 ARG A N 1
ATOM 2189 C CA . ARG A 1 279 ? 20.816 8.554 1.111 1.00 91.00 279 ARG A CA 1
ATOM 2190 C C . ARG A 1 279 ? 21.673 9.815 1.036 1.00 91.00 279 ARG A C 1
ATOM 2192 O O . ARG A 1 279 ? 21.325 10.791 1.688 1.00 91.00 279 ARG A O 1
ATOM 2199 N N . GLN A 1 280 ? 22.754 9.815 0.258 1.00 93.12 280 GLN A N 1
ATOM 2200 C CA . GLN A 1 280 ? 23.600 10.998 0.069 1.00 93.12 280 GLN A CA 1
ATOM 2201 C C . GLN A 1 280 ? 22.834 12.142 -0.605 1.00 93.12 280 GLN A C 1
ATOM 2203 O O . GLN A 1 280 ? 22.924 13.271 -0.132 1.00 93.12 280 GLN A O 1
ATOM 2208 N N . LEU A 1 281 ? 22.025 11.854 -1.631 1.00 92.12 281 LEU A N 1
ATOM 2209 C CA . LEU A 1 281 ? 21.182 12.857 -2.293 1.00 92.12 281 LEU A CA 1
ATOM 2210 C C . LEU A 1 281 ? 20.172 13.481 -1.324 1.00 92.12 281 LEU A C 1
ATOM 2212 O O . LEU A 1 281 ? 20.126 14.701 -1.186 1.00 92.12 281 LEU A O 1
ATOM 2216 N N . VAL A 1 282 ? 19.445 12.648 -0.574 1.00 91.69 282 VAL A N 1
ATOM 2217 C CA . VAL A 1 282 ? 18.491 13.121 0.444 1.00 91.69 282 VAL A CA 1
ATOM 2218 C C . VAL A 1 282 ? 19.197 13.955 1.521 1.00 91.69 282 VAL A C 1
ATOM 2220 O O . VAL A 1 282 ? 18.677 14.977 1.967 1.00 91.69 282 VAL A O 1
ATOM 2223 N N . LEU A 1 283 ? 20.397 13.550 1.951 1.00 92.94 283 LEU A N 1
ATOM 2224 C CA . LEU A 1 283 ? 21.190 14.318 2.914 1.00 92.94 283 LEU A CA 1
ATOM 2225 C C . LEU A 1 283 ? 21.657 15.660 2.337 1.00 92.94 283 LEU A C 1
ATOM 2227 O O . LEU A 1 283 ? 21.626 16.658 3.055 1.00 92.94 283 LEU A O 1
ATOM 2231 N N . ALA A 1 284 ? 22.052 15.703 1.064 1.00 95.69 284 ALA A N 1
ATOM 2232 C CA . ALA A 1 284 ? 22.464 16.927 0.386 1.00 95.69 284 ALA A CA 1
ATOM 2233 C C . ALA A 1 284 ? 21.296 17.916 0.235 1.00 95.69 284 ALA A C 1
ATOM 2235 O O . ALA A 1 284 ? 21.463 19.109 0.485 1.00 95.69 284 ALA A O 1
ATOM 2236 N N . GLU A 1 285 ? 20.101 17.436 -0.112 1.00 94.44 285 GLU A N 1
ATOM 2237 C CA . GLU A 1 285 ? 18.881 18.252 -0.155 1.00 94.44 285 GLU A CA 1
ATOM 2238 C C . GLU A 1 285 ? 18.528 18.804 1.226 1.00 94.44 285 GLU A C 1
ATOM 2240 O O . GLU A 1 285 ? 18.355 20.014 1.385 1.00 94.44 285 GLU A O 1
ATOM 2245 N N . LYS A 1 286 ? 18.538 17.941 2.248 1.00 93.94 286 LYS A N 1
ATOM 2246 C CA . LYS A 1 286 ? 18.305 18.349 3.637 1.00 93.94 286 LYS A CA 1
ATOM 2247 C C . LYS A 1 286 ? 19.329 19.380 4.115 1.00 93.94 286 LYS A C 1
ATOM 2249 O O . LYS A 1 286 ? 18.983 20.306 4.843 1.00 93.94 286 LYS A O 1
ATOM 2254 N N . PHE A 1 287 ? 20.591 19.249 3.710 1.00 96.44 287 PHE A N 1
ATOM 2255 C CA . PHE A 1 287 ? 21.629 20.231 4.016 1.00 96.44 287 PHE A CA 1
ATOM 2256 C C . PHE A 1 287 ? 21.334 21.586 3.358 1.00 96.44 287 PHE A C 1
ATOM 2258 O O . PHE A 1 287 ? 21.414 22.615 4.028 1.00 96.44 287 PHE A O 1
ATOM 2265 N N . LYS A 1 288 ? 20.933 21.598 2.078 1.00 96.50 288 LYS A N 1
ATOM 2266 C CA . LYS A 1 288 ? 20.531 22.826 1.368 1.00 96.50 288 LYS A CA 1
ATOM 2267 C C . LYS A 1 288 ? 19.345 23.506 2.056 1.00 96.50 288 LYS A C 1
ATOM 2269 O O . LYS A 1 288 ? 19.368 24.718 2.247 1.00 96.50 288 LYS A O 1
ATOM 2274 N N . GLU A 1 289 ? 18.340 22.741 2.472 1.00 94.25 289 GLU A N 1
ATOM 2275 C CA . GLU A 1 289 ? 17.171 23.245 3.203 1.00 94.25 289 GLU A CA 1
ATOM 2276 C C . GLU A 1 289 ? 17.547 23.839 4.574 1.00 94.25 289 GLU A C 1
ATOM 2278 O O . GLU A 1 289 ? 17.124 24.943 4.930 1.00 94.25 289 GLU A O 1
ATOM 2283 N N . LEU A 1 290 ? 18.411 23.157 5.332 1.00 95.75 290 LEU A N 1
ATOM 2284 C CA . LEU A 1 290 ? 18.907 23.646 6.623 1.00 95.75 290 LEU A CA 1
ATOM 2285 C C . LEU A 1 290 ? 19.797 24.887 6.485 1.00 95.75 290 LEU A C 1
ATOM 2287 O O . LEU A 1 290 ? 19.774 25.756 7.360 1.00 95.75 290 LEU A O 1
ATOM 2291 N N . LYS A 1 291 ? 20.551 24.993 5.384 1.00 96.06 291 LYS A N 1
ATOM 2292 C CA . LYS A 1 291 ? 21.360 26.173 5.057 1.00 96.06 291 LYS A CA 1
ATOM 2293 C C . LYS A 1 291 ? 20.471 27.365 4.697 1.00 96.06 291 LYS A C 1
ATOM 2295 O O . LYS A 1 291 ? 20.682 28.449 5.229 1.00 96.06 291 LYS A O 1
ATOM 2300 N N . ARG A 1 292 ? 19.432 27.153 3.877 1.00 96.38 292 ARG A N 1
ATOM 2301 C CA . ARG A 1 292 ? 18.423 28.180 3.546 1.00 96.38 292 ARG A CA 1
ATOM 2302 C C . ARG A 1 292 ? 17.678 28.676 4.784 1.00 96.38 292 ARG A C 1
ATOM 2304 O O . ARG A 1 292 ? 17.498 29.873 4.949 1.00 96.38 292 ARG A O 1
ATOM 2311 N N . SER A 1 293 ? 17.296 27.766 5.679 1.00 93.31 293 SER A N 1
ATOM 2312 C CA . SER A 1 293 ? 16.582 28.110 6.916 1.00 93.31 293 SER A CA 1
ATOM 2313 C C . SER A 1 293 ? 17.485 28.626 8.046 1.00 93.31 293 SER A C 1
ATOM 2315 O O . SER A 1 293 ? 16.979 28.879 9.136 1.00 93.31 293 SER A O 1
ATOM 2317 N N . LYS A 1 294 ? 18.804 28.771 7.817 1.00 94.38 294 LYS A N 1
ATOM 2318 C CA . LYS A 1 294 ? 19.820 29.185 8.810 1.00 94.38 294 LYS A CA 1
ATOM 2319 C C . LYS A 1 294 ? 19.832 28.336 10.099 1.00 94.38 294 LYS A C 1
A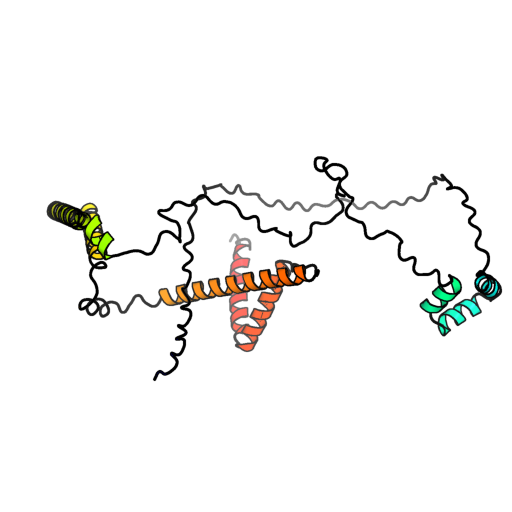TOM 2321 O O . LYS A 1 294 ? 20.362 28.750 11.123 1.00 94.38 294 LYS A O 1
ATOM 2326 N N . LYS A 1 295 ? 19.287 27.115 10.055 1.00 95.75 295 LYS A N 1
ATOM 2327 C CA . LYS A 1 295 ? 19.196 26.178 11.197 1.00 95.75 295 LYS A CA 1
ATOM 2328 C C . LYS A 1 295 ? 20.313 25.128 11.207 1.00 95.75 295 LYS A C 1
ATOM 2330 O O . LYS A 1 295 ? 20.311 24.234 12.056 1.00 95.75 295 LYS A O 1
ATOM 2335 N N . LEU A 1 296 ? 21.259 25.221 10.271 1.00 95.12 296 LEU A N 1
ATOM 2336 C CA . LEU A 1 296 ? 22.329 24.246 10.073 1.00 95.12 296 LEU A CA 1
ATOM 2337 C C . LEU A 1 296 ? 23.209 24.066 11.319 1.00 95.12 296 LEU A C 1
ATOM 2339 O O . LEU A 1 296 ? 23.337 22.939 11.795 1.00 95.12 296 LEU A O 1
ATOM 2343 N N . GLU A 1 297 ? 23.738 25.152 11.888 1.00 94.69 297 GLU A N 1
ATOM 2344 C CA . GLU A 1 297 ? 24.632 25.094 13.057 1.00 94.69 297 GLU A CA 1
ATOM 2345 C C . GLU A 1 297 ? 23.956 24.457 14.278 1.00 94.69 297 GLU A C 1
ATOM 2347 O O . GLU A 1 297 ? 24.500 23.550 14.911 1.00 94.69 297 GLU A O 1
ATOM 2352 N N . SER A 1 298 ? 22.705 24.837 14.554 1.00 96.00 298 SER A N 1
ATOM 2353 C CA . SER A 1 298 ? 21.909 24.239 15.634 1.00 96.00 298 SER A CA 1
ATOM 2354 C C . SER A 1 298 ? 21.666 22.739 15.409 1.00 96.00 298 SER A C 1
ATOM 2356 O O . SER A 1 298 ? 21.776 21.931 16.339 1.00 96.00 298 SER A O 1
ATOM 2358 N N . PHE A 1 299 ? 21.378 22.332 14.166 1.00 95.62 299 PHE A N 1
ATOM 2359 C CA . PHE A 1 299 ? 21.198 20.924 13.809 1.00 95.62 299 PHE A CA 1
ATOM 2360 C C . PHE A 1 299 ? 22.497 20.121 13.969 1.00 95.62 299 PHE A C 1
ATOM 2362 O O . PHE A 1 299 ? 22.462 19.025 14.536 1.00 95.62 299 PHE A O 1
ATOM 2369 N N . LEU A 1 300 ? 23.634 20.664 13.520 1.00 95.25 300 LEU A N 1
ATOM 2370 C CA . LEU A 1 300 ? 24.949 20.036 13.657 1.00 95.25 300 LEU A CA 1
ATOM 2371 C C . LEU A 1 300 ? 25.348 19.894 15.126 1.00 95.25 300 LEU A C 1
ATOM 2373 O O . LEU A 1 300 ? 25.712 18.795 15.536 1.00 95.25 300 LEU A O 1
ATOM 2377 N N . SER A 1 301 ? 25.193 20.942 15.937 1.00 94.56 301 SER A N 1
ATOM 2378 C CA . SER A 1 301 ? 25.460 20.899 17.381 1.00 94.56 301 SER A CA 1
ATOM 2379 C C . SER A 1 301 ? 24.632 19.813 18.086 1.00 94.56 301 SER A C 1
ATOM 2381 O O . SER A 1 301 ? 25.174 18.931 18.762 1.00 94.56 301 SER A O 1
ATOM 2383 N N . ARG A 1 302 ? 23.315 19.762 17.831 1.00 95.62 302 ARG A N 1
ATOM 2384 C CA . ARG A 1 302 ? 22.434 18.706 18.368 1.00 95.62 302 ARG A CA 1
ATOM 2385 C C . ARG A 1 302 ? 22.830 17.310 17.882 1.00 95.62 302 ARG A C 1
ATOM 2387 O O . ARG A 1 302 ? 22.729 16.347 18.645 1.00 95.62 302 ARG A O 1
ATOM 2394 N N . LYS A 1 303 ? 23.259 17.173 16.622 1.00 94.00 303 LYS A N 1
ATOM 2395 C CA . LYS A 1 303 ? 23.699 15.893 16.055 1.00 94.00 303 LYS A CA 1
ATOM 2396 C C . LYS A 1 303 ? 25.019 15.429 16.675 1.00 94.00 303 LYS A C 1
ATOM 2398 O O . LYS A 1 303 ? 25.089 14.262 17.051 1.00 94.00 303 LYS A O 1
ATOM 2403 N N . ARG A 1 304 ? 25.994 16.331 16.862 1.00 94.94 304 ARG A N 1
ATOM 2404 C CA . ARG A 1 304 ? 27.261 16.073 17.572 1.00 94.94 304 ARG A CA 1
ATOM 2405 C C . ARG A 1 304 ? 26.993 15.563 18.990 1.00 94.94 304 ARG A C 1
ATOM 2407 O O . ARG A 1 304 ? 27.464 14.486 19.329 1.00 94.94 304 ARG A O 1
ATOM 2414 N N . ARG A 1 305 ? 26.126 16.235 19.765 1.00 94.88 305 ARG A N 1
ATOM 2415 C CA . ARG A 1 305 ? 25.748 15.798 21.128 1.00 94.88 305 ARG A CA 1
ATOM 2416 C C . ARG A 1 305 ? 25.104 14.404 21.157 1.00 94.88 305 ARG A C 1
ATOM 2418 O O . ARG A 1 305 ? 25.431 13.593 22.017 1.00 94.88 305 ARG A O 1
ATOM 2425 N N . ARG A 1 306 ? 24.192 14.100 20.221 1.00 94.38 306 ARG A N 1
ATOM 2426 C CA . ARG A 1 306 ? 23.555 12.768 20.135 1.00 94.38 306 ARG A CA 1
ATOM 2427 C C . ARG A 1 306 ? 24.530 11.674 19.708 1.00 94.38 306 ARG A C 1
ATOM 2429 O O . ARG A 1 306 ? 24.383 10.554 20.180 1.00 94.38 306 ARG A O 1
ATOM 2436 N N . ASN A 1 307 ? 25.461 11.978 18.805 1.00 93.75 307 ASN A N 1
ATOM 2437 C CA . ASN A 1 307 ? 26.485 11.028 18.378 1.00 93.75 307 ASN A CA 1
ATOM 2438 C C . ASN A 1 307 ? 27.457 10.744 19.529 1.00 93.75 307 ASN A C 1
ATOM 2440 O O . ASN A 1 307 ? 27.564 9.589 19.909 1.00 93.75 307 ASN A O 1
ATOM 2444 N N . ALA A 1 308 ? 27.990 11.773 20.198 1.00 92.06 308 ALA A N 1
ATOM 2445 C CA . ALA A 1 308 ? 28.849 11.606 21.374 1.00 92.06 308 ALA A CA 1
ATOM 2446 C C . ALA A 1 308 ? 28.187 10.748 22.470 1.00 92.06 308 ALA A C 1
ATOM 2448 O O . ALA A 1 308 ? 28.814 9.875 23.060 1.00 92.06 308 ALA A O 1
ATOM 2449 N N . GLY A 1 309 ? 26.881 10.932 22.702 1.00 90.88 309 GLY A N 1
ATOM 2450 C CA . GLY A 1 309 ? 26.124 10.096 23.636 1.00 90.88 309 GLY A CA 1
ATOM 2451 C C . GLY A 1 309 ? 25.927 8.639 23.192 1.00 90.88 309 GLY A C 1
ATOM 2452 O O . GLY A 1 309 ? 25.708 7.786 24.048 1.00 90.88 309 GLY A O 1
ATOM 2453 N N . LYS A 1 310 ? 25.976 8.338 21.886 1.00 91.00 310 LYS A N 1
ATOM 2454 C CA . LYS A 1 310 ? 25.984 6.963 21.354 1.00 91.00 310 LYS A CA 1
ATOM 2455 C C . LYS A 1 310 ? 27.376 6.355 21.424 1.00 91.00 310 LYS A C 1
ATOM 2457 O O . LYS A 1 310 ? 27.495 5.219 21.858 1.00 91.00 310 LYS A O 1
ATOM 2462 N N . ASP A 1 311 ? 28.393 7.123 21.055 1.00 88.12 311 ASP A N 1
ATOM 2463 C CA . ASP A 1 311 ? 29.789 6.694 21.079 1.00 88.12 311 ASP A CA 1
ATOM 2464 C C . ASP A 1 311 ? 30.196 6.339 22.515 1.00 88.12 311 ASP A C 1
ATOM 2466 O O . ASP A 1 311 ? 30.746 5.269 22.751 1.00 88.12 311 ASP A O 1
ATOM 2470 N N . ARG A 1 312 ? 29.746 7.125 23.507 1.00 86.44 312 ARG A N 1
ATOM 2471 C CA . ARG A 1 312 ? 29.908 6.817 24.938 1.00 86.44 312 ARG A CA 1
ATOM 2472 C C . ARG A 1 312 ? 29.315 5.468 25.372 1.00 86.44 312 ARG A C 1
ATOM 2474 O O . ARG A 1 312 ? 29.767 4.923 26.365 1.00 86.44 312 ARG A O 1
ATOM 2481 N N . ARG A 1 313 ? 28.318 4.918 24.665 1.00 84.25 313 ARG A N 1
ATOM 2482 C CA . ARG A 1 313 ? 27.756 3.581 24.970 1.00 84.25 313 ARG A CA 1
ATOM 2483 C C . ARG A 1 313 ? 28.636 2.439 24.469 1.00 84.25 313 ARG A C 1
ATOM 2485 O O . ARG A 1 313 ? 28.472 1.317 24.928 1.00 84.25 313 ARG A O 1
ATOM 2492 N N . HIS A 1 314 ? 29.491 2.720 23.492 1.00 82.06 314 HIS A N 1
ATOM 2493 C CA . HIS A 1 314 ? 30.419 1.760 22.903 1.00 82.06 314 HIS A CA 1
ATOM 2494 C C . HIS A 1 314 ? 31.845 1.923 23.438 1.00 82.06 314 HIS A C 1
ATOM 2496 O O . HIS A 1 314 ? 32.698 1.096 23.133 1.00 82.06 314 HIS A O 1
ATOM 2502 N N . LEU A 1 315 ? 32.100 2.966 24.232 1.00 82.94 315 LEU A N 1
ATOM 2503 C CA . LEU A 1 315 ? 33.332 3.090 24.995 1.00 82.94 315 LEU A CA 1
ATOM 2504 C C . LEU A 1 315 ? 33.287 2.135 26.196 1.00 82.94 315 LEU A C 1
ATOM 2506 O O . LEU A 1 315 ? 32.232 2.008 26.826 1.00 82.94 315 LEU A O 1
ATOM 2510 N N . PRO A 1 316 ? 34.406 1.465 26.520 1.00 83.00 316 PRO A N 1
ATOM 2511 C CA . PRO A 1 316 ? 34.492 0.675 27.737 1.00 83.00 316 PRO A CA 1
ATOM 2512 C C . PRO A 1 316 ? 34.212 1.584 28.938 1.00 83.00 316 PRO A C 1
ATOM 2514 O O . PRO A 1 316 ? 34.762 2.683 29.033 1.00 83.00 316 PRO A O 1
ATOM 2517 N N . LEU A 1 317 ? 33.330 1.141 29.837 1.00 79.25 317 LEU A N 1
ATOM 2518 C CA . LEU A 1 317 ? 33.146 1.809 31.121 1.00 79.25 317 LEU A CA 1
ATOM 2519 C C . LEU A 1 317 ? 34.476 1.701 31.870 1.00 79.25 317 LEU A C 1
ATOM 2521 O O . LEU A 1 317 ? 34.992 0.595 32.040 1.00 79.25 317 LEU A O 1
ATOM 2525 N N . SER A 1 318 ? 35.045 2.836 32.269 1.00 72.94 318 SER A N 1
ATOM 2526 C CA . SER A 1 318 ? 36.187 2.852 33.178 1.00 72.94 318 SER A CA 1
ATOM 2527 C C . SER A 1 318 ? 35.797 2.079 34.439 1.00 72.94 318 SER A C 1
ATOM 2529 O O . SER A 1 318 ? 34.797 2.415 35.074 1.00 72.94 318 SER A O 1
ATOM 2531 N N . LYS A 1 319 ? 36.536 1.010 34.750 1.00 65.88 319 LYS A N 1
ATOM 2532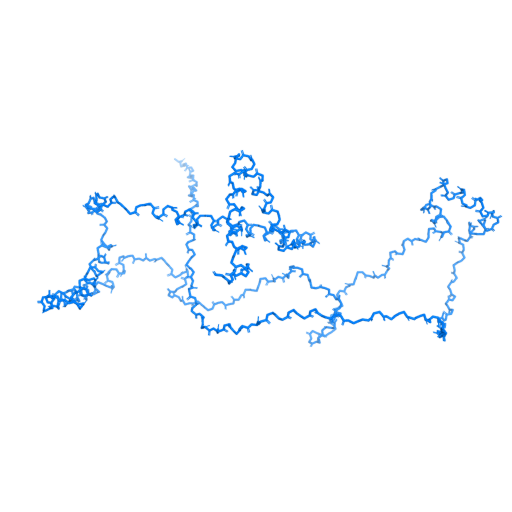 C CA . LYS A 1 319 ? 36.442 0.314 36.035 1.00 65.88 319 LYS A CA 1
ATOM 2533 C C . LYS A 1 319 ? 37.251 1.120 37.044 1.00 65.88 319 LYS A C 1
ATOM 2535 O O . LYS A 1 319 ? 38.443 0.881 37.139 1.00 65.88 319 LYS A O 1
ATOM 2540 N N . GLU A 1 320 ? 36.617 2.058 37.726 1.00 51.22 320 GLU A N 1
ATOM 2541 C CA . GLU A 1 320 ? 37.126 2.704 38.944 1.00 51.22 320 GLU A CA 1
ATOM 2542 C C . GLU A 1 320 ? 35.921 3.031 39.830 1.00 51.22 320 GLU A C 1
ATOM 2544 O O . GLU A 1 320 ? 34.964 3.647 39.296 1.00 51.22 320 GLU A O 1
#

Secondary structure (DSSP, 8-state):
--PPPP------------------------------------------------------------------HHHHHGGGS-HHHHHHHHHHH-HHHHHHHHT------------------S-TTSPPP--TTSPPPSS-------------TTS-TTS----HHHHHHHTTHHHHHHHHHHHHHHHHHHH--SSHHHHHHHHHHHHHHHHHHTTS---S-SSSSSSS--SS-HHHHHHHHHHHHHHHHHHHHHHHHHHHHHHHHTT-------HHHHHHHHHHHHHHHHHHTT-HHHHHHHHHHHHHHHHHHHSPPP--

Sequence (320 aa):
MEGTPAAHQQPAGSRLRCRRQAFRKGRGGSPCGGSNAISFLYTAEAMRRASSCGGAVAGSPSEAQDGGEDDGSLRNDTSHMSFEELLELQSQVGTKAYKQLVTGSSTKKQSSRPPVQKGCVADKHRPLEMSAKVRVPFLRQVVPISKKVARDPRFDDLSGEYNPEVFDKTYQFLDDIRAREKELVKKQLKKHRSGEEHEKLQHLLQRMVSRSEYGVGGDSQSLLFTCLTPLISAPQEQQEMAQKERKRQQELRLALKQERRAQAQQGHRPYFLKKSEQRQLVLAEKFKELKRSKKLESFLSRKRRRNAGKDRRHLPLSKE

pLDDT: mean 70.96, std 22.17, range [27.17, 96.5]

Foldseek 3Di:
DDDDDDDDDDDDDDDDDDDDDDDDDDDDDDDDDDDDDDDDDDDDDDDDDDDDDDDDDDDDDDDDDDDDDDDPPVLVVVVPDDPVVLVVVCVVVHVVVSVCSNVPCPDPCPVPPPPPPVPDPPDPPDDDDDDPPDDDAPDDPDDDDPDDDDDDLVPDPPVDDDDVVVVCVVCVCVVVVLVVVLVVLVVVLVVDVDDPVNVVSVVVNVVSVVVVVVPDDDDDPPPPPPPPDDDPPVVVVVVVVVVVVVVVVVVVVVVVVVVCVVCSVVVHNDDDDDPVRVVVVVVVVVCVVCVVVVNNVVVVVVVVVVVVVVVVVVDDDPPD

InterPro domains:
  IPR009292 rRNA biogenesis protein RRP36 [PF06102] (123-212)
  IPR009292 rRNA biogenesis protein RRP36 [PF06102] (237-313)
  IPR009292 rRNA biogenesis protein RRP36 [PTHR21738] (62-319)

Radius of gyration: 41.1 Å; chains: 1; bounding box: 104×57×102 Å

Organism: Bos taurus (NCBI:txid9913)